Protein AF-A0A9N9WYC1-F1 (afdb_monomer)

Structure (mmCIF, N/CA/C/O backbone):
data_AF-A0A9N9WYC1-F1
#
_entry.id   AF-A0A9N9WYC1-F1
#
loop_
_atom_site.group_PDB
_atom_site.id
_atom_site.type_symbol
_atom_site.label_atom_id
_atom_site.label_alt_id
_atom_site.label_comp_id
_atom_site.label_asym_id
_atom_site.label_entity_id
_atom_site.label_seq_id
_atom_site.pdbx_PDB_ins_code
_atom_site.Cartn_x
_atom_site.Cartn_y
_atom_site.Cartn_z
_atom_site.occupancy
_atom_site.B_iso_or_equiv
_atom_site.auth_seq_id
_atom_site.auth_comp_id
_atom_site.auth_asym_id
_atom_site.auth_atom_id
_atom_site.pdbx_PDB_model_num
ATOM 1 N N . MET A 1 1 ? 15.872 -5.001 -20.030 1.00 68.25 1 MET A N 1
ATOM 2 C CA . MET A 1 1 ? 17.096 -4.231 -20.305 1.00 68.25 1 MET A CA 1
ATOM 3 C C . MET A 1 1 ? 16.814 -2.856 -20.906 1.00 68.25 1 MET A C 1
ATOM 5 O O . MET A 1 1 ? 17.680 -2.001 -20.780 1.00 68.25 1 MET A O 1
ATOM 9 N N . ASP A 1 2 ? 15.646 -2.623 -21.521 1.00 79.81 2 ASP A N 1
ATOM 10 C CA . ASP A 1 2 ? 15.287 -1.329 -22.126 1.00 79.81 2 ASP A CA 1
ATOM 11 C C . ASP A 1 2 ? 13.851 -0.890 -21.773 1.00 79.81 2 ASP A C 1
ATOM 13 O O . ASP A 1 2 ? 13.050 -0.505 -22.621 1.00 79.81 2 ASP A O 1
ATOM 17 N N . ILE A 1 3 ? 13.477 -1.006 -20.497 1.00 85.88 3 ILE A N 1
ATOM 18 C CA . ILE A 1 3 ? 12.174 -0.520 -20.031 1.00 85.88 3 ILE A CA 1
ATOM 19 C C . ILE A 1 3 ? 12.252 1.001 -19.874 1.00 85.88 3 ILE A C 1
ATOM 21 O O . ILE A 1 3 ? 13.036 1.506 -19.077 1.00 85.88 3 ILE A O 1
ATOM 25 N N . SER A 1 4 ? 11.422 1.728 -20.617 1.00 86.62 4 SER A N 1
ATOM 26 C CA . SER A 1 4 ? 11.300 3.186 -20.541 1.00 86.62 4 SER A CA 1
ATOM 27 C C . SER A 1 4 ? 9.875 3.623 -20.872 1.00 86.62 4 SER A C 1
ATOM 29 O O . SER A 1 4 ? 9.093 2.847 -21.423 1.00 86.62 4 SER A O 1
ATOM 31 N N . THR A 1 5 ? 9.529 4.881 -20.590 1.00 87.31 5 THR A N 1
ATOM 32 C CA . THR A 1 5 ? 8.214 5.442 -20.953 1.00 87.31 5 THR A CA 1
ATOM 33 C C . THR A 1 5 ? 7.947 5.419 -22.460 1.00 87.31 5 THR A C 1
ATOM 35 O O . THR A 1 5 ? 6.799 5.278 -22.868 1.00 87.31 5 THR A O 1
ATOM 38 N N . LYS A 1 6 ? 8.990 5.483 -23.300 1.00 88.38 6 LYS A N 1
ATOM 39 C CA . LYS A 1 6 ? 8.878 5.392 -24.770 1.00 88.38 6 LYS A CA 1
ATOM 40 C C . LYS A 1 6 ? 8.493 3.992 -25.245 1.00 88.38 6 LYS A C 1
ATOM 42 O O . LYS A 1 6 ? 7.841 3.856 -26.276 1.00 88.38 6 LYS A O 1
ATOM 47 N N . ASN A 1 7 ? 8.871 2.977 -24.471 1.00 90.88 7 ASN A N 1
ATOM 48 C CA . ASN A 1 7 ? 8.630 1.569 -24.775 1.00 90.88 7 ASN A CA 1
ATOM 49 C C . ASN A 1 7 ? 7.374 1.028 -24.071 1.00 90.88 7 ASN A C 1
ATOM 51 O O . ASN A 1 7 ? 7.087 -0.164 -24.151 1.00 90.88 7 ASN A O 1
ATOM 55 N N . ILE A 1 8 ? 6.614 1.886 -23.381 1.00 92.75 8 ILE A N 1
ATOM 56 C CA . ILE A 1 8 ? 5.320 1.551 -22.784 1.00 92.75 8 ILE A CA 1
ATOM 57 C C 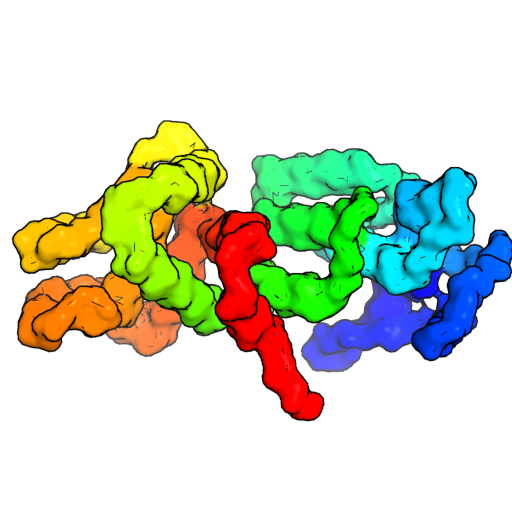. ILE A 1 8 ? 4.234 2.244 -23.603 1.00 92.75 8 ILE A C 1
ATOM 59 O O . ILE A 1 8 ? 4.009 3.447 -23.502 1.00 92.75 8 ILE A O 1
ATOM 63 N N . LEU A 1 9 ? 3.550 1.461 -24.430 1.00 93.75 9 LEU A N 1
ATOM 64 C CA . LEU A 1 9 ? 2.469 1.930 -25.285 1.00 93.75 9 LEU A CA 1
ATOM 65 C C . LEU A 1 9 ? 1.133 1.806 -24.558 1.00 93.75 9 LEU A C 1
ATOM 67 O O . LEU A 1 9 ? 0.881 0.817 -23.872 1.00 93.75 9 LEU A O 1
ATOM 71 N N . ILE A 1 10 ? 0.250 2.781 -24.756 1.00 94.25 10 ILE A N 1
ATOM 72 C CA . ILE A 1 10 ? -1.112 2.756 -24.217 1.00 94.25 10 ILE A CA 1
ATOM 73 C C . ILE A 1 10 ? -2.076 2.393 -25.344 1.00 94.25 10 ILE A C 1
ATOM 75 O O . ILE A 1 10 ? -2.111 3.059 -26.380 1.00 94.25 10 ILE A O 1
ATOM 79 N N . ASP A 1 11 ? -2.842 1.316 -25.167 1.00 93.88 11 ASP A N 1
ATOM 80 C CA . ASP A 1 11 ? -3.859 0.926 -26.143 1.00 93.88 11 ASP A CA 1
ATOM 81 C C . ASP A 1 11 ? -5.137 1.777 -26.035 1.00 93.88 11 ASP A C 1
ATOM 83 O O . ASP A 1 11 ? -5.310 2.587 -25.125 1.00 93.88 11 ASP A O 1
ATOM 87 N N . LYS A 1 12 ? -6.070 1.591 -26.977 1.00 93.50 12 LYS A N 1
ATOM 88 C CA . LYS A 1 12 ? -7.332 2.355 -27.044 1.00 93.50 12 LYS A CA 1
ATOM 89 C C . LYS A 1 12 ? -8.218 2.244 -25.794 1.00 93.50 12 LYS A C 1
ATOM 91 O O . LYS A 1 12 ? -9.134 3.043 -25.639 1.00 93.50 12 LYS A O 1
ATOM 96 N N . ASN A 1 13 ? -7.985 1.240 -24.951 1.00 94.56 13 ASN A N 1
ATOM 97 C CA . ASN A 1 13 ? -8.724 1.018 -23.713 1.00 94.56 13 ASN A CA 1
ATOM 98 C C . ASN A 1 13 ? -7.944 1.529 -22.487 1.00 94.56 13 ASN A C 1
ATOM 100 O O . ASN A 1 13 ? -8.370 1.290 -21.362 1.00 94.56 13 ASN A O 1
ATOM 104 N N . GLY A 1 14 ? -6.798 2.187 -22.687 1.00 89.12 14 GLY A N 1
ATOM 105 C CA . GLY A 1 14 ? -5.940 2.660 -21.606 1.00 89.12 14 GLY A CA 1
ATOM 106 C C . GLY A 1 14 ? -5.015 1.592 -21.019 1.00 89.12 14 GLY A C 1
ATOM 107 O O . GLY A 1 14 ? -4.381 1.853 -20.001 1.00 89.12 14 GLY A O 1
ATOM 108 N N . ASN A 1 15 ? -4.908 0.398 -21.619 1.00 91.69 15 ASN A N 1
ATOM 109 C CA . ASN A 1 15 ? -4.009 -0.626 -21.083 1.00 91.69 15 ASN A CA 1
ATOM 110 C C . ASN A 1 15 ? -2.571 -0.369 -21.528 1.00 91.69 15 ASN A C 1
ATOM 112 O O . ASN A 1 15 ? -2.305 -0.188 -22.720 1.00 91.69 15 ASN A O 1
ATOM 116 N N . ALA A 1 16 ? -1.645 -0.443 -20.575 1.00 91.56 16 ALA A N 1
ATOM 117 C CA . ALA A 1 16 ? -0.217 -0.385 -20.843 1.00 91.56 16 ALA A CA 1
ATOM 118 C C . ALA A 1 16 ? 0.291 -1.701 -21.458 1.00 91.56 16 ALA A C 1
ATOM 120 O O . ALA A 1 16 ? -0.031 -2.795 -20.987 1.00 91.56 16 ALA A O 1
ATOM 121 N N . ARG A 1 17 ? 1.106 -1.597 -22.511 1.00 92.94 17 ARG A N 1
ATOM 122 C CA . ARG A 1 17 ? 1.762 -2.714 -23.199 1.00 92.94 17 ARG A CA 1
ATOM 123 C C . ARG A 1 17 ? 3.231 -2.388 -23.419 1.00 92.94 17 ARG A C 1
ATOM 125 O O . ARG A 1 17 ? 3.556 -1.313 -23.911 1.00 92.94 17 ARG A O 1
ATOM 132 N N . LEU A 1 18 ? 4.105 -3.331 -23.087 1.00 92.44 18 LEU A N 1
ATOM 133 C CA . LEU A 1 18 ? 5.532 -3.201 -23.363 1.00 92.44 18 LEU A CA 1
ATOM 134 C C . LEU A 1 18 ? 5.808 -3.443 -24.855 1.00 92.44 18 LEU A C 1
ATOM 136 O O . LEU A 1 18 ? 5.247 -4.366 -25.453 1.00 92.44 18 LEU A O 1
ATOM 140 N N . SER A 1 19 ? 6.671 -2.622 -25.442 1.00 92.25 19 SER A N 1
ATOM 141 C CA . SER A 1 19 ? 7.153 -2.723 -26.818 1.00 92.25 19 SER A CA 1
ATOM 142 C C . SER A 1 19 ? 8.680 -2.683 -26.874 1.00 92.25 19 SER A C 1
ATOM 144 O O . SER A 1 19 ? 9.339 -2.578 -25.848 1.00 92.25 19 SER A O 1
ATOM 146 N N . ASP A 1 20 ? 9.219 -2.750 -28.092 1.00 87.44 20 ASP A N 1
ATOM 147 C CA . ASP A 1 20 ? 10.653 -2.679 -28.390 1.00 87.44 20 ASP A CA 1
ATOM 148 C C . ASP A 1 20 ? 11.511 -3.719 -27.648 1.00 87.44 20 ASP A C 1
ATOM 150 O O . ASP A 1 20 ? 12.251 -3.453 -26.706 1.00 87.44 20 ASP A O 1
ATOM 154 N N . PHE A 1 21 ? 11.403 -4.963 -28.111 1.00 87.88 21 PHE A N 1
ATOM 155 C CA . PHE A 1 21 ? 12.172 -6.089 -27.584 1.00 87.88 21 PHE A CA 1
ATOM 156 C C . PHE A 1 21 ? 13.546 -6.237 -28.263 1.00 87.88 21 PHE A C 1
ATOM 158 O O . PHE A 1 21 ? 14.165 -7.293 -28.141 1.00 87.88 21 PHE A O 1
ATOM 165 N N . GLY A 1 22 ? 14.028 -5.222 -28.995 1.00 82.50 22 GLY A N 1
ATOM 166 C CA . GLY A 1 22 ? 15.294 -5.292 -29.739 1.00 82.50 22 GLY A CA 1
ATOM 167 C C . GLY A 1 22 ? 16.518 -5.540 -28.850 1.00 82.50 22 GLY A C 1
ATOM 168 O O . GLY A 1 22 ? 17.443 -6.239 -29.256 1.00 82.50 22 GLY A O 1
ATOM 169 N N . GLU A 1 23 ? 16.474 -5.036 -27.615 1.00 78.38 23 GLU A N 1
ATOM 170 C CA . GLU A 1 23 ? 17.515 -5.195 -26.588 1.00 78.38 23 GLU A CA 1
ATOM 171 C C . GLU A 1 23 ? 17.136 -6.250 -25.525 1.00 78.38 23 GLU A C 1
ATOM 173 O O . GLU A 1 23 ? 17.767 -6.349 -24.469 1.00 78.38 23 GLU A O 1
ATOM 178 N N . ALA A 1 24 ? 16.072 -7.029 -25.756 1.00 78.88 24 ALA A N 1
ATOM 179 C CA . ALA A 1 24 ? 15.666 -8.087 -24.839 1.00 78.88 24 ALA A CA 1
ATOM 180 C C . ALA A 1 24 ? 16.621 -9.286 -24.938 1.00 78.88 24 ALA A C 1
ATOM 182 O O . ALA A 1 24 ? 16.907 -9.794 -26.022 1.00 78.88 24 ALA A O 1
ATOM 183 N N . GLU A 1 25 ? 17.069 -9.790 -23.789 1.00 71.25 25 GLU A N 1
ATOM 184 C CA . GLU A 1 25 ? 17.897 -10.991 -23.721 1.00 71.25 25 GLU A CA 1
ATOM 185 C C . GLU A 1 25 ? 17.085 -12.183 -23.207 1.00 71.25 25 GLU A C 1
ATOM 187 O O . GLU A 1 25 ? 16.398 -12.105 -22.186 1.00 71.25 25 GLU A O 1
ATOM 192 N N . ILE A 1 26 ? 17.197 -13.325 -23.890 1.00 68.12 26 ILE A N 1
ATOM 193 C CA . ILE A 1 26 ? 16.634 -14.584 -23.399 1.00 68.12 26 ILE A CA 1
ATOM 194 C C . ILE A 1 26 ? 17.571 -15.126 -22.325 1.00 68.12 26 ILE A C 1
ATOM 196 O O . ILE A 1 26 ? 18.645 -15.655 -22.620 1.00 68.12 26 ILE A O 1
ATOM 200 N N . ASN A 1 27 ? 17.147 -15.028 -21.070 1.00 61.31 27 ASN A N 1
ATOM 201 C CA . ASN A 1 27 ? 17.872 -15.625 -19.962 1.00 61.31 27 ASN A CA 1
ATOM 202 C C . ASN A 1 27 ? 17.417 -17.081 -19.785 1.00 61.31 27 ASN A C 1
ATOM 204 O O . ASN A 1 27 ? 16.342 -17.355 -19.251 1.00 61.31 27 ASN A O 1
ATOM 208 N N . ILE A 1 28 ? 18.212 -18.030 -20.282 1.00 55.94 28 ILE A N 1
ATOM 209 C CA . ILE A 1 28 ? 17.928 -19.456 -20.105 1.00 55.94 28 ILE A CA 1
ATOM 210 C C . ILE A 1 28 ? 18.265 -19.810 -18.658 1.00 55.94 28 ILE A C 1
ATOM 212 O O . ILE A 1 28 ? 19.439 -19.820 -18.272 1.00 55.94 28 ILE A O 1
ATOM 216 N N . ILE A 1 29 ? 17.225 -20.101 -17.873 1.00 48.06 29 ILE A N 1
ATOM 217 C CA . ILE A 1 29 ? 17.312 -20.589 -16.493 1.00 48.06 29 ILE A CA 1
ATOM 218 C C . ILE A 1 29 ? 18.278 -21.789 -16.489 1.00 48.06 29 ILE A C 1
ATOM 220 O O . ILE A 1 29 ? 17.985 -22.804 -17.115 1.00 48.06 29 ILE A O 1
ATOM 224 N N . ASN A 1 30 ? 19.432 -21.636 -15.822 1.00 42.81 30 ASN A N 1
ATOM 225 C CA . ASN A 1 30 ? 20.594 -22.553 -15.719 1.00 42.81 30 ASN A CA 1
ATOM 226 C C . ASN A 1 30 ? 21.816 -22.268 -16.608 1.00 42.81 30 ASN A C 1
ATOM 228 O O . ASN A 1 30 ? 22.819 -22.970 -16.483 1.00 42.81 30 ASN A O 1
ATOM 232 N N . SER A 1 31 ? 21.807 -21.235 -17.448 1.00 41.16 31 SER A N 1
ATOM 233 C CA . SER A 1 31 ? 23.035 -20.777 -18.108 1.00 41.16 31 SER A CA 1
ATOM 234 C C . SER A 1 31 ? 23.716 -19.689 -17.276 1.00 41.16 31 SER A C 1
ATOM 236 O O . SER A 1 31 ? 23.078 -18.767 -16.773 1.00 41.16 31 SER A O 1
ATOM 238 N N . THR A 1 32 ? 25.024 -19.834 -17.066 1.00 42.38 32 THR A N 1
ATOM 239 C CA . THR A 1 32 ? 25.878 -18.862 -16.380 1.00 42.38 32 THR A CA 1
ATOM 240 C C . THR A 1 32 ? 25.613 -17.473 -16.952 1.00 42.38 32 THR A C 1
ATOM 242 O O . THR A 1 32 ? 25.740 -17.304 -18.161 1.00 42.38 32 THR A O 1
ATOM 245 N N . ILE A 1 33 ? 25.256 -16.509 -16.095 1.00 48.91 33 ILE A N 1
ATOM 246 C CA . ILE A 1 33 ? 25.074 -15.085 -16.421 1.00 48.91 33 ILE A CA 1
ATOM 247 C C . ILE A 1 33 ? 26.212 -14.650 -17.358 1.00 48.91 33 ILE A C 1
ATOM 249 O O . ILE A 1 33 ? 27.358 -14.508 -16.921 1.00 48.91 33 ILE A O 1
ATOM 253 N N . LYS A 1 34 ? 25.932 -14.524 -18.661 1.00 41.94 34 LYS A N 1
ATOM 254 C CA . LYS A 1 34 ? 26.935 -14.136 -19.656 1.00 41.94 34 LYS A CA 1
ATOM 255 C C . LYS A 1 34 ? 26.932 -12.621 -19.784 1.00 41.94 34 LYS A C 1
ATOM 257 O O . LYS A 1 34 ? 25.958 -12.027 -20.219 1.00 41.94 34 LYS A O 1
ATOM 262 N N . TYR A 1 35 ? 28.061 -12.018 -19.433 1.00 46.38 35 TYR A N 1
ATOM 263 C CA . TYR A 1 35 ? 28.344 -10.605 -19.663 1.00 46.38 35 TYR A CA 1
ATOM 264 C C . TYR A 1 35 ? 28.492 -10.322 -21.153 1.00 46.38 35 TYR A C 1
ATOM 266 O O . TYR A 1 35 ? 29.324 -10.942 -21.817 1.00 46.38 35 TYR A O 1
ATOM 274 N N . ARG A 1 36 ? 27.803 -9.294 -21.649 1.00 42.69 36 ARG A N 1
ATOM 275 C CA . ARG A 1 36 ? 28.295 -8.500 -22.780 1.00 42.69 36 ARG A CA 1
ATOM 276 C C . ARG A 1 36 ? 28.516 -7.060 -22.332 1.00 42.69 36 ARG A C 1
ATOM 278 O O . ARG A 1 36 ? 27.650 -6.442 -21.729 1.00 42.69 36 ARG A O 1
ATOM 285 N N . GLN A 1 37 ? 29.705 -6.536 -22.621 1.00 39.94 37 GLN A N 1
ATOM 286 C CA . GLN A 1 37 ? 30.152 -5.194 -22.228 1.00 39.94 37 GLN A CA 1
ATOM 287 C C . GLN A 1 37 ? 29.502 -4.051 -23.035 1.00 39.94 37 GLN A C 1
ATOM 289 O O . GLN A 1 37 ? 29.735 -2.894 -22.715 1.00 39.94 37 GLN A O 1
ATOM 294 N N . ASN A 1 38 ? 28.661 -4.353 -24.031 1.00 41.81 38 ASN A N 1
ATOM 295 C CA . ASN A 1 38 ? 28.088 -3.368 -24.955 1.00 41.81 38 ASN A CA 1
ATOM 296 C C . ASN A 1 38 ? 26.557 -3.478 -25.011 1.00 41.81 38 ASN A C 1
ATOM 298 O O . ASN A 1 38 ? 26.007 -3.825 -26.053 1.00 41.81 38 ASN A O 1
ATOM 302 N N . HIS A 1 39 ? 25.872 -3.233 -23.895 1.00 51.06 39 HIS A N 1
ATOM 303 C CA . HIS A 1 39 ? 24.413 -3.106 -23.907 1.00 51.06 39 HIS A CA 1
ATOM 304 C C . HIS A 1 39 ? 24.030 -1.685 -24.325 1.00 51.06 39 HIS A C 1
ATOM 306 O O . HIS A 1 39 ? 24.472 -0.721 -23.695 1.00 51.06 39 HIS A O 1
ATOM 312 N N . ARG A 1 40 ? 23.216 -1.545 -25.378 1.00 48.59 40 ARG A N 1
ATOM 313 C CA . ARG A 1 40 ? 22.606 -0.268 -25.761 1.00 48.59 40 ARG A CA 1
ATOM 314 C C . ARG A 1 40 ? 21.313 -0.105 -24.969 1.00 48.59 40 ARG A C 1
ATOM 316 O O . ARG A 1 40 ? 20.232 -0.357 -25.467 1.00 48.59 40 ARG A O 1
ATOM 323 N N . GLN A 1 41 ? 21.432 0.288 -23.708 1.00 52.84 41 GLN A N 1
ATOM 324 C CA . GLN A 1 41 ? 20.261 0.690 -22.925 1.00 52.84 41 GLN A CA 1
ATOM 325 C C . GLN A 1 41 ? 19.838 2.107 -23.323 1.00 52.84 41 GLN A C 1
ATOM 327 O O . GLN A 1 41 ? 20.700 2.936 -23.644 1.00 52.84 41 GLN A O 1
ATOM 332 N N . THR A 1 42 ? 18.543 2.421 -23.232 1.00 50.31 42 THR A N 1
ATOM 333 C CA . THR A 1 42 ? 18.092 3.814 -23.254 1.00 50.31 42 THR A CA 1
ATOM 334 C C . THR A 1 42 ? 18.795 4.575 -22.131 1.00 50.31 42 THR A C 1
ATOM 336 O O . THR A 1 42 ? 18.690 4.235 -20.946 1.00 50.31 42 THR A O 1
ATOM 339 N N . ILE A 1 43 ? 19.548 5.608 -22.520 1.00 50.81 43 ILE A N 1
ATOM 340 C CA . ILE A 1 43 ? 20.269 6.494 -21.604 1.00 50.81 43 ILE A CA 1
ATOM 341 C C . ILE A 1 43 ? 19.266 7.040 -20.585 1.00 50.81 43 ILE A C 1
ATOM 343 O O . ILE A 1 43 ? 18.274 7.644 -20.972 1.00 50.81 43 ILE A O 1
ATOM 347 N N . GLY A 1 44 ? 19.527 6.801 -19.298 1.00 48.09 44 GLY A N 1
ATOM 348 C CA . GLY A 1 44 ? 18.675 7.251 -18.199 1.00 48.09 44 GLY A CA 1
ATOM 349 C C . GLY A 1 44 ? 17.862 6.157 -17.504 1.00 48.09 44 GLY A C 1
ATOM 350 O O . GLY A 1 44 ? 17.728 6.209 -16.281 1.00 48.09 44 GLY A O 1
ATOM 351 N N . TYR A 1 45 ? 17.461 5.100 -18.216 1.00 48.19 45 TYR A N 1
ATOM 352 C CA . TYR A 1 45 ? 16.632 4.013 -17.670 1.00 48.19 45 TYR A CA 1
ATOM 353 C C . TYR A 1 45 ? 17.418 2.776 -17.233 1.00 48.19 45 TYR A C 1
ATOM 355 O O . TYR A 1 45 ? 16.858 1.901 -16.577 1.00 48.19 45 TYR A O 1
ATOM 363 N N . GLY A 1 46 ? 18.720 2.712 -17.523 1.00 56.75 46 GLY A N 1
ATOM 364 C CA . GLY A 1 46 ? 19.594 1.664 -16.998 1.00 56.75 46 GLY A CA 1
ATOM 365 C C . GLY A 1 46 ? 19.562 1.592 -15.467 1.00 56.75 46 GLY A C 1
ATOM 366 O O . GLY A 1 46 ? 19.349 2.608 -14.794 1.00 56.75 46 GLY A O 1
ATOM 367 N N . GLY A 1 47 ? 19.773 0.396 -14.907 1.00 53.16 47 GLY A N 1
ATOM 368 C CA . GLY A 1 47 ? 19.886 0.207 -13.455 1.00 53.16 47 GLY A CA 1
ATOM 369 C C . GLY A 1 47 ? 20.920 1.163 -12.843 1.00 53.16 47 GLY A C 1
ATOM 370 O O . GLY A 1 47 ? 21.845 1.605 -13.529 1.00 53.16 47 GLY A O 1
ATOM 371 N N . PHE A 1 48 ? 20.770 1.537 -11.570 1.00 53.28 48 PHE A N 1
ATOM 372 C CA . PHE A 1 48 ? 21.739 2.429 -10.916 1.00 53.28 48 PHE A CA 1
ATOM 373 C C . PHE A 1 48 ? 23.145 1.827 -10.917 1.00 53.28 48 PHE A C 1
ATOM 375 O O . PHE A 1 48 ? 23.295 0.611 -10.973 1.00 53.28 48 PHE A O 1
ATOM 382 N N . LYS A 1 49 ? 24.191 2.657 -10.778 1.00 49.84 49 LYS A N 1
ATOM 383 C CA . LYS A 1 49 ? 25.587 2.186 -10.640 1.00 49.84 49 LYS A CA 1
ATOM 384 C C . LYS A 1 49 ? 25.746 1.088 -9.572 1.00 49.84 49 LYS A C 1
ATOM 386 O O . LYS A 1 49 ? 26.609 0.241 -9.732 1.00 49.84 49 LYS A O 1
ATOM 391 N N . ASN A 1 50 ? 24.879 1.050 -8.556 1.00 44.31 50 ASN A N 1
ATOM 392 C CA . ASN A 1 50 ? 24.866 0.041 -7.489 1.00 44.31 50 ASN A CA 1
ATOM 393 C C . ASN A 1 50 ? 24.212 -1.301 -7.890 1.00 44.31 50 ASN A C 1
ATOM 395 O O . ASN A 1 50 ? 24.547 -2.336 -7.320 1.00 44.31 50 ASN A O 1
ATOM 399 N N . ALA A 1 51 ? 23.357 -1.322 -8.923 1.00 45.59 51 ALA A N 1
ATOM 400 C CA . ALA A 1 51 ? 22.916 -2.553 -9.596 1.00 45.59 51 ALA A CA 1
ATOM 401 C C . ALA A 1 51 ? 24.097 -3.298 -10.249 1.00 45.59 51 ALA A C 1
ATOM 403 O O . ALA A 1 51 ? 24.037 -4.505 -10.503 1.00 45.59 51 ALA A O 1
ATOM 404 N N . TYR A 1 52 ? 25.181 -2.564 -10.518 1.00 51.03 52 TYR A N 1
ATOM 405 C CA . TYR A 1 52 ? 26.454 -3.073 -10.990 1.00 51.03 52 TYR A CA 1
ATOM 406 C C . TYR A 1 52 ? 27.376 -3.248 -9.787 1.00 51.03 52 TYR A C 1
ATOM 408 O O . TYR A 1 52 ? 28.117 -2.346 -9.407 1.00 51.03 52 TYR A O 1
ATOM 416 N N . ASN A 1 53 ? 27.360 -4.430 -9.178 1.00 44.59 53 ASN A N 1
ATOM 417 C CA . ASN A 1 53 ? 28.349 -4.750 -8.156 1.00 44.59 53 ASN A CA 1
ATOM 418 C C . ASN A 1 53 ? 29.736 -4.823 -8.833 1.00 44.59 53 ASN A C 1
ATOM 420 O O . ASN A 1 53 ? 30.092 -5.828 -9.457 1.00 44.59 53 ASN A O 1
ATOM 424 N N . MET A 1 54 ? 30.484 -3.714 -8.789 1.00 40.28 54 MET A N 1
ATOM 425 C CA . MET A 1 54 ? 31.759 -3.514 -9.498 1.00 40.28 54 MET A CA 1
ATOM 426 C C . MET A 1 54 ? 32.846 -4.505 -9.053 1.00 40.28 54 MET A C 1
ATOM 428 O O . MET A 1 54 ? 33.774 -4.786 -9.812 1.00 40.28 54 MET A O 1
ATOM 432 N N . SER A 1 55 ? 32.716 -5.059 -7.847 1.00 42.75 55 SER A N 1
ATOM 433 C CA . SER A 1 55 ? 33.622 -6.048 -7.261 1.00 42.75 55 SER A CA 1
ATOM 434 C C . SER A 1 55 ? 33.349 -7.482 -7.730 1.00 42.75 55 SER A C 1
ATOM 436 O O . SER A 1 55 ? 34.301 -8.210 -7.999 1.00 42.75 55 SER A O 1
ATOM 438 N N . ASP A 1 56 ? 32.080 -7.873 -7.903 1.00 44.09 56 ASP A N 1
ATOM 439 C CA . ASP A 1 56 ? 31.700 -9.278 -8.143 1.00 44.09 56 ASP A CA 1
ATOM 440 C C . ASP A 1 56 ? 31.291 -9.602 -9.582 1.00 44.09 56 ASP A C 1
ATOM 442 O O . ASP A 1 56 ? 31.100 -10.778 -9.901 1.00 44.09 56 ASP A O 1
ATOM 446 N N . ARG A 1 57 ? 31.155 -8.594 -10.462 1.00 46.22 57 ARG A N 1
ATOM 447 C CA . ARG A 1 57 ? 30.755 -8.772 -11.874 1.00 46.22 57 ARG A CA 1
ATOM 448 C C . ARG A 1 57 ? 29.622 -9.806 -12.004 1.00 46.22 57 ARG A C 1
ATOM 450 O O . ARG A 1 57 ? 29.740 -10.745 -12.783 1.00 46.22 57 ARG A O 1
ATOM 457 N N . LYS A 1 58 ? 28.579 -9.690 -11.171 1.00 52.34 58 LYS A N 1
ATOM 458 C CA . LYS A 1 58 ? 27.350 -10.505 -11.164 1.00 52.34 58 LYS A CA 1
ATOM 459 C C . LYS A 1 58 ? 26.124 -9.597 -11.244 1.00 52.34 58 LYS A C 1
ATOM 461 O O . LYS A 1 58 ? 25.585 -9.199 -10.223 1.00 52.34 58 LYS A O 1
ATOM 466 N N . ILE A 1 59 ? 25.720 -9.233 -12.460 1.00 56.69 59 ILE A N 1
ATOM 467 C CA . ILE A 1 59 ? 24.502 -8.469 -12.745 1.00 56.69 59 ILE A CA 1
ATOM 468 C C . ILE A 1 59 ? 23.336 -9.449 -12.814 1.00 56.69 59 ILE A C 1
ATOM 470 O O . ILE A 1 59 ? 23.418 -10.463 -13.505 1.00 56.69 59 ILE A O 1
ATOM 474 N N . ASN A 1 60 ? 22.243 -9.135 -12.127 1.00 64.31 60 ASN A N 1
ATOM 475 C CA . ASN A 1 60 ? 20.963 -9.786 -12.358 1.00 64.31 60 ASN A CA 1
ATOM 476 C C . ASN A 1 60 ? 20.177 -8.949 -13.389 1.00 64.31 60 ASN A C 1
ATOM 478 O O . ASN A 1 60 ? 19.729 -7.860 -13.029 1.00 64.31 60 ASN A O 1
ATOM 482 N N . PRO A 1 61 ? 19.994 -9.407 -14.644 1.00 64.94 61 PRO A N 1
ATOM 483 C CA . PRO A 1 61 ? 19.252 -8.649 -15.656 1.00 64.94 61 PRO A CA 1
ATOM 484 C C . PRO A 1 61 ? 17.819 -8.314 -15.226 1.00 64.94 61 PRO A C 1
ATOM 486 O O . PRO A 1 61 ? 17.330 -7.233 -15.533 1.00 64.94 61 PRO A O 1
ATOM 489 N N . PHE A 1 62 ? 17.182 -9.182 -14.428 1.00 72.31 62 PHE A N 1
ATOM 490 C CA . PHE A 1 62 ? 15.857 -8.909 -13.865 1.00 72.31 62 PHE A CA 1
ATOM 491 C C . PHE A 1 62 ? 15.860 -7.692 -12.937 1.00 72.31 62 PHE A C 1
ATOM 493 O O . PHE A 1 62 ? 14.889 -6.948 -12.888 1.00 72.31 62 PHE A O 1
ATOM 500 N N . PHE A 1 63 ? 16.956 -7.464 -12.211 1.00 73.50 63 PHE A N 1
ATOM 501 C CA . PHE A 1 63 ? 17.065 -6.316 -11.317 1.00 73.50 63 PHE A CA 1
ATOM 502 C C . PHE A 1 63 ? 17.159 -4.998 -12.092 1.00 73.50 63 PHE A C 1
ATOM 504 O O . PHE A 1 63 ? 16.577 -4.001 -11.678 1.00 73.50 63 PHE A O 1
ATOM 511 N N . ILE A 1 64 ? 17.829 -5.008 -13.251 1.00 75.94 64 ILE A N 1
ATOM 512 C CA . ILE A 1 64 ? 17.867 -3.842 -14.142 1.00 75.94 64 ILE A CA 1
ATOM 513 C C . ILE A 1 64 ? 16.444 -3.455 -14.541 1.00 75.94 64 ILE A C 1
ATOM 515 O O . ILE A 1 64 ? 16.077 -2.298 -14.381 1.00 75.94 64 ILE A O 1
ATOM 519 N N . ASP A 1 65 ? 15.638 -4.425 -14.979 1.00 79.88 65 ASP A N 1
ATOM 520 C CA . ASP A 1 65 ? 14.249 -4.185 -15.375 1.00 79.88 65 ASP A CA 1
ATOM 521 C C . ASP A 1 65 ? 13.388 -3.628 -14.238 1.00 79.88 65 ASP A C 1
ATOM 523 O O . ASP A 1 65 ? 12.610 -2.699 -14.443 1.00 79.88 65 ASP A O 1
ATOM 527 N N . ILE A 1 66 ? 13.566 -4.137 -13.021 1.00 79.94 66 ILE A N 1
ATOM 528 C CA . ILE A 1 66 ? 12.832 -3.673 -11.836 1.00 79.94 66 ILE A CA 1
ATOM 529 C C . ILE A 1 66 ? 13.199 -2.224 -11.491 1.00 79.94 66 ILE A C 1
ATOM 531 O O . ILE A 1 66 ? 12.304 -1.403 -11.283 1.00 79.94 66 ILE A O 1
ATOM 535 N N . CYS A 1 67 ? 14.484 -1.864 -11.519 1.00 79.31 67 CYS A N 1
ATOM 536 C CA . CYS A 1 67 ? 14.897 -0.472 -11.328 1.00 79.31 67 CYS A CA 1
ATOM 537 C C . CYS A 1 67 ? 14.378 0.447 -12.441 1.00 79.31 67 CYS A C 1
ATOM 539 O O . CYS A 1 67 ? 13.956 1.571 -12.166 1.00 79.31 67 CYS A O 1
ATOM 541 N N . SER A 1 68 ? 14.395 -0.015 -13.696 1.00 82.44 68 SER A N 1
ATOM 542 C CA . SER A 1 68 ? 13.844 0.734 -14.827 1.00 82.44 68 SER A CA 1
ATOM 543 C C . SER A 1 68 ? 12.347 1.006 -14.646 1.00 82.44 68 SER A C 1
ATOM 545 O O . SER A 1 68 ? 11.896 2.121 -14.903 1.00 82.44 68 SER A O 1
ATOM 547 N N . ILE A 1 69 ? 11.583 0.035 -14.127 1.00 85.81 69 ILE A N 1
ATOM 548 C CA . ILE A 1 69 ? 10.175 0.230 -13.750 1.00 85.81 69 ILE A CA 1
ATOM 549 C C . ILE A 1 69 ? 10.053 1.304 -12.663 1.00 85.81 69 ILE A C 1
ATOM 551 O O . ILE A 1 69 ? 9.247 2.218 -12.815 1.00 85.81 69 ILE A O 1
ATOM 555 N N . GLY A 1 70 ? 10.881 1.268 -11.614 1.00 85.50 70 GLY A N 1
ATOM 556 C CA . GLY A 1 70 ? 10.887 2.307 -10.575 1.00 85.50 70 GLY A CA 1
ATOM 557 C C . GLY A 1 70 ? 11.058 3.724 -11.137 1.00 85.50 70 GLY A C 1
ATOM 558 O O . GLY A 1 70 ? 10.336 4.644 -10.756 1.00 85.50 70 GLY A O 1
ATOM 559 N N . LYS A 1 71 ? 11.948 3.896 -12.121 1.00 84.81 71 LYS A N 1
ATOM 560 C CA . LYS A 1 71 ? 12.143 5.177 -12.825 1.00 84.81 71 LYS A CA 1
ATOM 561 C C . LYS A 1 71 ? 10.936 5.594 -13.664 1.00 84.81 71 LYS A C 1
ATOM 563 O O . LYS A 1 71 ? 10.599 6.776 -13.693 1.00 84.81 71 LYS A O 1
ATOM 568 N N . VAL A 1 72 ? 10.255 4.643 -14.304 1.00 88.19 72 VAL A N 1
ATOM 569 C CA . VAL A 1 72 ? 8.981 4.907 -14.990 1.00 88.19 72 VAL A CA 1
ATOM 570 C C . VAL A 1 72 ? 7.931 5.410 -13.997 1.00 88.19 72 VAL A C 1
ATOM 572 O O . VAL A 1 72 ? 7.269 6.405 -14.281 1.00 88.19 72 VAL A O 1
ATOM 575 N N . PHE A 1 73 ? 7.808 4.787 -12.821 1.00 88.38 73 PHE A N 1
ATOM 576 C CA . PHE A 1 73 ? 6.890 5.257 -11.777 1.00 88.38 73 PHE A CA 1
ATOM 577 C C . PHE A 1 73 ? 7.227 6.677 -11.315 1.00 88.38 73 PHE A C 1
ATOM 579 O O . PHE A 1 73 ? 6.322 7.495 -11.187 1.00 88.38 73 PHE A O 1
ATOM 586 N N . ILE A 1 74 ? 8.509 7.011 -11.142 1.00 88.44 74 ILE A N 1
ATOM 587 C CA . ILE A 1 74 ? 8.923 8.383 -10.810 1.00 88.44 74 ILE A CA 1
ATOM 588 C C . ILE A 1 74 ? 8.474 9.372 -11.883 1.00 88.44 74 ILE A C 1
ATOM 590 O O . ILE A 1 74 ? 7.895 10.405 -11.550 1.00 88.44 74 ILE A O 1
ATOM 594 N N . LYS A 1 75 ? 8.704 9.055 -13.162 1.00 88.06 75 LYS A N 1
ATOM 595 C CA . LYS A 1 75 ? 8.270 9.917 -14.266 1.00 88.06 75 LYS A CA 1
ATOM 596 C C . LYS A 1 75 ? 6.750 10.098 -14.268 1.00 88.06 75 LYS A C 1
ATOM 598 O O . LYS A 1 75 ? 6.288 11.204 -14.509 1.00 88.06 75 LYS A O 1
ATOM 603 N N . ILE A 1 76 ? 5.976 9.055 -13.964 1.00 88.75 76 ILE A N 1
ATOM 604 C CA . ILE A 1 76 ? 4.509 9.140 -13.870 1.00 88.75 76 ILE A CA 1
ATOM 605 C C . ILE A 1 76 ? 4.070 10.014 -12.686 1.00 88.75 76 ILE A C 1
ATOM 607 O O . ILE A 1 76 ? 3.180 10.843 -12.841 1.00 88.75 76 ILE A O 1
ATOM 611 N N . LEU A 1 77 ? 4.681 9.831 -11.513 1.00 88.75 77 LEU A N 1
ATOM 612 C CA . LEU A 1 77 ? 4.273 10.503 -10.276 1.00 88.75 77 LEU A CA 1
ATOM 613 C C . LEU A 1 77 ? 4.702 11.972 -10.220 1.00 88.75 77 LEU A C 1
ATOM 615 O O . LEU A 1 77 ? 3.982 12.804 -9.675 1.00 88.75 77 LEU A O 1
ATOM 619 N N . LEU A 1 78 ? 5.887 12.289 -10.744 1.00 87.62 78 LEU A N 1
ATOM 620 C CA . LEU A 1 78 ? 6.513 13.605 -10.593 1.00 87.62 78 LEU A CA 1
ATOM 621 C C . LEU A 1 78 ? 6.583 14.408 -11.898 1.00 87.62 78 LEU A C 1
ATOM 623 O O . LEU A 1 78 ? 6.969 15.572 -11.863 1.00 87.62 78 LEU A O 1
ATOM 627 N N . ASP A 1 79 ? 6.282 13.793 -13.044 1.00 85.31 79 ASP A N 1
ATOM 628 C CA . ASP A 1 79 ? 6.489 14.345 -14.394 1.00 85.31 79 ASP A CA 1
ATOM 629 C C . ASP A 1 79 ? 7.933 14.816 -14.684 1.00 85.31 79 ASP A C 1
ATOM 631 O O . ASP A 1 79 ? 8.213 15.519 -15.656 1.00 85.31 79 ASP A O 1
ATOM 635 N N . ILE A 1 80 ? 8.912 14.369 -13.895 1.00 81.62 80 ILE A N 1
ATOM 636 C CA . ILE A 1 80 ? 10.331 14.672 -14.119 1.00 81.62 80 ILE A CA 1
ATOM 637 C C . ILE A 1 80 ? 11.000 13.570 -14.932 1.00 81.62 80 ILE A C 1
ATOM 639 O O . ILE A 1 80 ? 10.752 12.384 -14.716 1.00 81.62 80 ILE A O 1
ATOM 643 N N . GLU A 1 81 ? 11.891 13.950 -15.845 1.00 73.31 81 GLU A N 1
ATOM 644 C CA . GLU A 1 81 ? 12.789 12.975 -16.464 1.00 73.31 81 GLU A CA 1
ATOM 645 C C . GLU A 1 81 ? 13.718 12.406 -15.387 1.00 73.31 81 GLU A C 1
ATOM 647 O O . GLU A 1 81 ? 14.568 13.112 -14.843 1.00 73.31 81 GLU A O 1
ATOM 652 N N . ALA A 1 82 ? 13.559 11.116 -15.084 1.00 65.50 82 ALA 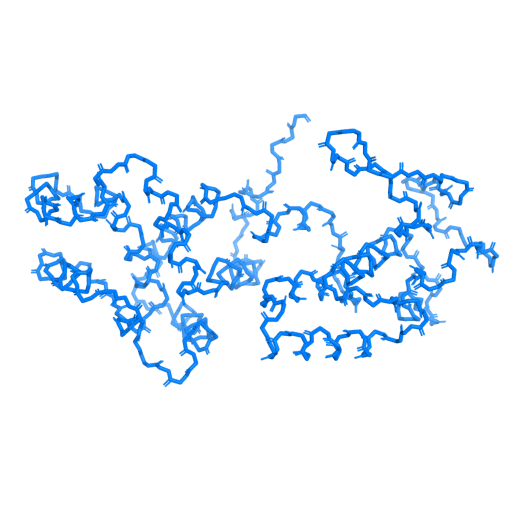A N 1
ATOM 653 C CA . ALA A 1 82 ? 14.451 10.389 -14.180 1.00 65.50 82 ALA A CA 1
ATOM 654 C C . ALA A 1 82 ? 15.810 10.061 -14.836 1.00 65.50 82 ALA A C 1
ATOM 656 O O . ALA A 1 82 ? 16.689 9.445 -14.223 1.00 65.50 82 ALA A O 1
ATOM 657 N N . ASP A 1 83 ? 15.982 10.472 -16.093 1.00 62.81 83 ASP A N 1
ATOM 658 C CA . ASP A 1 83 ? 17.124 10.145 -16.924 1.00 62.81 83 ASP A CA 1
ATOM 659 C C . ASP A 1 83 ? 18.401 10.800 -16.394 1.00 62.81 83 ASP A C 1
ATOM 661 O O . ASP A 1 83 ? 18.507 12.018 -16.262 1.00 62.81 83 ASP A O 1
ATOM 665 N N . ASN A 1 84 ? 19.409 9.969 -16.122 1.00 62.94 84 ASN A N 1
ATOM 666 C CA . ASN A 1 84 ? 20.747 10.349 -15.650 1.00 62.94 84 ASN A CA 1
ATOM 667 C C . ASN A 1 84 ? 20.814 10.928 -14.230 1.00 62.94 84 ASN A C 1
ATOM 669 O O . ASN A 1 84 ? 21.900 11.313 -13.796 1.00 62.94 84 ASN A O 1
ATOM 673 N N . GLN A 1 85 ? 19.703 10.956 -13.492 1.00 68.69 85 GLN A N 1
ATOM 674 C CA . GLN A 1 85 ? 19.720 11.339 -12.085 1.00 68.69 85 GLN A CA 1
ATOM 675 C C . GLN A 1 85 ? 20.226 10.185 -11.212 1.00 68.69 85 GLN A C 1
ATOM 677 O O . GLN A 1 85 ? 19.921 9.010 -11.446 1.00 68.69 85 GLN A O 1
ATOM 682 N N . GLU A 1 86 ? 21.029 10.519 -10.202 1.00 74.00 86 GLU A N 1
ATOM 683 C CA . GLU A 1 86 ? 21.449 9.549 -9.195 1.00 74.00 86 GLU A CA 1
ATOM 684 C C . GLU A 1 86 ? 20.253 9.137 -8.328 1.00 74.00 86 GLU A C 1
ATOM 686 O O . GLU A 1 86 ? 19.329 9.921 -8.106 1.00 74.00 86 GLU A O 1
ATOM 691 N N . GLU A 1 87 ? 20.282 7.904 -7.815 1.00 74.62 87 GLU A N 1
ATOM 692 C CA . GLU A 1 87 ? 19.229 7.346 -6.955 1.00 74.62 87 GLU A CA 1
ATOM 693 C C . GLU A 1 87 ? 18.882 8.296 -5.805 1.00 74.62 87 GLU A C 1
ATOM 695 O O . GLU A 1 87 ? 17.717 8.621 -5.600 1.00 74.62 87 GLU A O 1
ATOM 700 N N . GLY A 1 88 ? 19.901 8.839 -5.130 1.00 77.12 88 GLY A N 1
ATOM 701 C CA . GLY A 1 88 ? 19.711 9.784 -4.031 1.00 77.12 88 GLY A CA 1
ATOM 702 C C . GLY A 1 88 ? 18.976 11.064 -4.437 1.00 77.12 88 GLY A C 1
ATOM 703 O O . GLY A 1 88 ? 18.190 11.585 -3.650 1.00 77.12 88 GLY A O 1
ATOM 704 N N . THR A 1 89 ? 19.170 11.554 -5.665 1.00 82.69 89 THR A N 1
ATOM 705 C CA . THR A 1 89 ? 18.446 12.726 -6.182 1.00 82.69 89 THR A CA 1
ATOM 706 C C . THR A 1 89 ? 16.972 12.405 -6.399 1.00 82.69 89 THR A C 1
ATOM 708 O O . THR A 1 89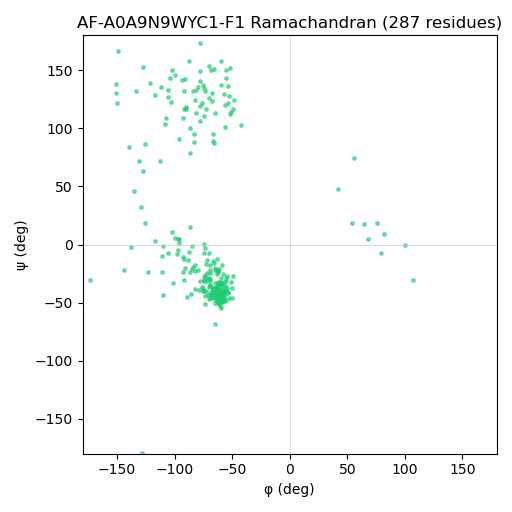 ? 16.116 13.160 -5.950 1.00 82.69 89 THR A O 1
ATOM 711 N N . LEU A 1 90 ? 16.671 11.258 -7.012 1.00 82.12 90 LEU A N 1
ATOM 712 C CA . LEU A 1 90 ? 15.295 10.818 -7.255 1.00 82.12 90 LEU A CA 1
ATOM 713 C C . LEU A 1 90 ? 14.543 10.569 -5.941 1.00 82.12 90 LEU A C 1
ATOM 715 O O . LEU A 1 90 ? 13.404 11.004 -5.779 1.00 82.12 90 LEU A O 1
ATOM 719 N N . VAL A 1 91 ? 15.207 9.931 -4.973 1.00 83.12 91 VAL A N 1
ATOM 720 C CA . VAL A 1 91 ? 14.681 9.706 -3.619 1.00 83.12 91 VAL A CA 1
ATOM 721 C C . VAL A 1 91 ? 14.419 11.031 -2.901 1.00 83.12 91 VAL A C 1
ATOM 723 O O . VAL A 1 91 ? 13.387 11.184 -2.245 1.00 83.12 91 VAL A O 1
ATOM 726 N N . ALA A 1 92 ? 15.313 12.014 -3.030 1.00 86.44 92 ALA A N 1
ATOM 727 C CA . ALA A 1 92 ? 15.091 13.345 -2.473 1.00 86.44 92 ALA A CA 1
ATOM 728 C C . ALA A 1 92 ? 13.871 14.024 -3.115 1.00 86.44 92 ALA A C 1
ATOM 730 O O . ALA A 1 92 ? 13.016 14.531 -2.393 1.00 86.44 92 ALA A O 1
ATOM 731 N N . SER A 1 93 ? 13.733 13.963 -4.445 1.00 88.38 93 SER A N 1
ATOM 732 C CA . SER A 1 93 ? 12.576 14.520 -5.158 1.00 88.38 93 SER A CA 1
ATOM 733 C C . SER A 1 93 ? 11.251 13.879 -4.737 1.00 88.38 93 SER A C 1
ATOM 735 O O . SER A 1 93 ? 10.276 14.597 -4.527 1.00 88.38 93 SER A O 1
ATOM 737 N N . LEU A 1 94 ? 11.215 12.556 -4.546 1.00 87.81 94 LEU A N 1
ATOM 738 C CA . LEU A 1 94 ? 10.037 11.851 -4.024 1.00 87.81 94 LEU A CA 1
ATOM 739 C C . LEU A 1 94 ? 9.680 12.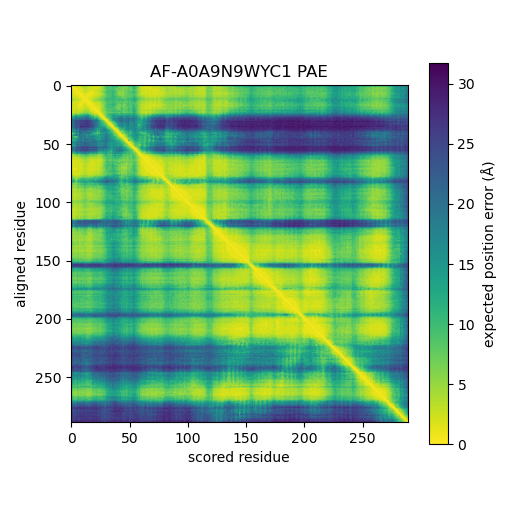302 -2.607 1.00 87.81 94 LEU A C 1
ATOM 741 O O . LEU A 1 94 ? 8.512 12.533 -2.309 1.00 87.81 94 LEU A O 1
ATOM 745 N N . ASN A 1 95 ? 10.676 12.461 -1.734 1.00 87.31 95 ASN A N 1
ATOM 746 C CA . ASN A 1 95 ? 10.437 12.938 -0.374 1.00 87.31 95 ASN A CA 1
ATOM 747 C C . ASN A 1 95 ? 9.941 14.388 -0.351 1.00 87.31 95 ASN A C 1
ATOM 749 O O . ASN A 1 95 ? 9.009 14.686 0.389 1.00 87.31 95 ASN A O 1
ATOM 753 N N . THR A 1 96 ? 10.473 15.267 -1.203 1.00 89.81 96 THR A N 1
ATOM 754 C CA . THR A 1 96 ? 9.942 16.629 -1.355 1.00 89.81 96 THR A CA 1
ATOM 755 C C . THR A 1 96 ? 8.498 16.612 -1.856 1.00 89.81 96 THR A C 1
ATOM 757 O O . THR A 1 96 ? 7.654 17.308 -1.301 1.00 89.81 96 THR A O 1
ATOM 760 N N . ALA A 1 97 ? 8.187 15.791 -2.863 1.00 88.00 97 ALA A N 1
ATOM 761 C CA . ALA A 1 97 ? 6.830 15.630 -3.388 1.00 88.00 97 ALA A CA 1
ATOM 762 C C . ALA A 1 97 ? 5.842 15.127 -2.314 1.00 88.00 97 ALA A C 1
ATOM 764 O O . ALA A 1 97 ? 4.700 15.580 -2.226 1.00 88.00 97 ALA A O 1
ATOM 765 N N . LYS A 1 98 ? 6.305 14.223 -1.448 1.00 88.25 98 LYS A N 1
ATOM 766 C CA . LYS A 1 98 ? 5.552 13.705 -0.300 1.00 88.25 98 LYS A CA 1
ATOM 767 C C . LYS A 1 98 ? 5.252 14.800 0.721 1.00 88.25 98 LYS A C 1
ATOM 769 O O . LYS A 1 98 ? 4.118 14.922 1.172 1.00 88.25 98 LYS A O 1
ATOM 774 N N . GLU A 1 99 ? 6.240 15.635 1.043 1.00 86.94 99 GLU A N 1
ATOM 775 C CA . GLU A 1 99 ? 6.089 16.757 1.982 1.00 86.94 99 GLU A CA 1
ATOM 776 C C . GLU A 1 99 ? 5.083 17.809 1.495 1.00 86.94 99 GLU A C 1
ATOM 778 O O . GLU A 1 99 ? 4.321 18.347 2.297 1.00 86.94 99 GLU A O 1
ATOM 783 N N . ILE A 1 100 ? 5.035 18.072 0.185 1.00 87.19 100 ILE A N 1
ATOM 784 C CA . ILE A 1 100 ? 4.055 18.992 -0.419 1.00 87.19 100 ILE A CA 1
ATOM 785 C C . ILE A 1 100 ? 2.708 18.321 -0.741 1.00 87.19 100 ILE A C 1
ATOM 787 O O . ILE A 1 100 ? 1.788 18.986 -1.215 1.00 87.19 100 ILE A O 1
ATOM 791 N N . GLY A 1 101 ? 2.578 17.016 -0.481 1.00 81.62 101 GLY A N 1
ATOM 792 C CA . GLY A 1 101 ? 1.340 16.253 -0.633 1.00 81.62 101 GLY A CA 1
ATOM 793 C C . GLY A 1 101 ? 0.952 15.902 -2.072 1.00 81.62 101 GLY A C 1
ATOM 794 O O . GLY A 1 101 ? -0.214 15.583 -2.305 1.00 81.62 101 GLY A O 1
ATOM 795 N N . THR A 1 102 ? 1.881 15.963 -3.032 1.00 84.31 102 THR A N 1
ATOM 796 C CA . THR A 1 102 ? 1.620 15.563 -4.429 1.00 84.31 102 THR A CA 1
ATOM 797 C C . THR A 1 102 ? 1.738 14.059 -4.650 1.00 84.31 102 THR A C 1
ATOM 799 O O . THR A 1 102 ? 1.122 13.541 -5.576 1.00 84.31 102 THR A O 1
ATOM 802 N N . VAL A 1 103 ? 2.479 13.362 -3.787 1.00 86.31 103 VAL A N 1
ATOM 803 C CA . VAL A 1 103 ? 2.544 11.895 -3.730 1.00 86.31 103 VAL A CA 1
ATOM 804 C C . VAL A 1 103 ? 2.258 11.411 -2.310 1.00 86.31 103 VAL A C 1
ATOM 806 O O . VAL A 1 103 ? 2.481 12.119 -1.327 1.00 86.31 103 VAL A O 1
ATOM 809 N N . THR A 1 104 ? 1.743 10.197 -2.196 1.00 82.94 104 THR A N 1
ATOM 810 C CA . THR A 1 104 ? 1.447 9.515 -0.933 1.00 82.94 104 THR A CA 1
ATOM 811 C C . THR A 1 104 ? 2.665 8.752 -0.414 1.00 82.94 104 THR A C 1
ATOM 813 O O . THR A 1 104 ? 3.539 8.368 -1.192 1.00 82.94 104 THR A O 1
ATOM 816 N N . ASP A 1 105 ? 2.721 8.457 0.893 1.00 80.62 105 ASP A N 1
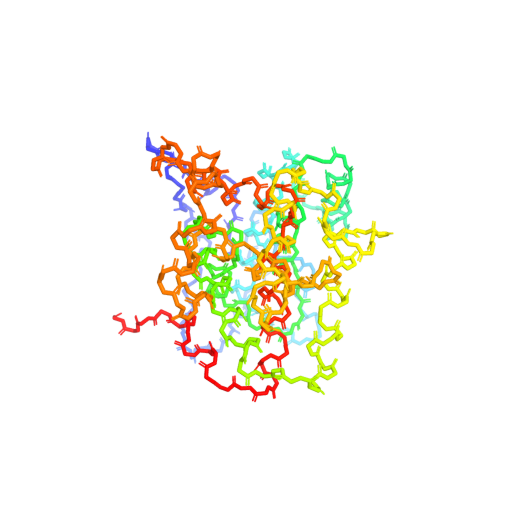ATOM 817 C CA . ASP A 1 105 ? 3.807 7.608 1.406 1.00 80.62 105 ASP A CA 1
ATOM 818 C C . ASP A 1 105 ? 3.784 6.216 0.757 1.00 80.62 105 ASP A C 1
ATOM 820 O O . ASP A 1 105 ? 4.847 5.667 0.509 1.00 80.62 105 ASP A O 1
ATOM 824 N N . ALA A 1 106 ? 2.612 5.663 0.412 1.00 78.25 106 ALA A N 1
ATOM 825 C CA . ALA A 1 106 ? 2.530 4.385 -0.298 1.00 78.25 106 ALA A CA 1
ATOM 826 C C . ALA A 1 106 ? 3.168 4.420 -1.688 1.00 78.25 106 ALA A C 1
ATOM 828 O O . ALA A 1 106 ? 3.850 3.471 -2.067 1.00 78.25 106 ALA A O 1
ATOM 829 N N . GLU A 1 107 ? 2.979 5.505 -2.438 1.00 85.38 107 GLU A N 1
ATOM 830 C CA . GLU A 1 107 ? 3.631 5.683 -3.737 1.00 85.38 107 GLU A CA 1
ATOM 831 C C . GLU A 1 107 ? 5.145 5.827 -3.580 1.00 85.38 107 GLU A C 1
ATOM 833 O O . GLU A 1 107 ? 5.897 5.215 -4.336 1.00 85.38 107 GLU A O 1
ATOM 838 N N . VAL A 1 108 ? 5.605 6.574 -2.570 1.00 85.06 108 VAL A N 1
ATOM 839 C CA . VAL A 1 108 ? 7.040 6.697 -2.277 1.00 85.06 108 VAL A CA 1
ATOM 840 C C . VAL A 1 108 ? 7.635 5.352 -1.875 1.00 85.06 108 VAL A C 1
ATOM 842 O O . VAL A 1 108 ? 8.642 4.953 -2.445 1.00 85.06 108 VAL A O 1
ATOM 845 N N . GLU A 1 109 ? 7.010 4.628 -0.952 1.00 80.69 109 GLU A N 1
ATOM 846 C CA . GLU A 1 109 ? 7.456 3.307 -0.492 1.00 80.69 109 GLU A CA 1
ATOM 847 C C . GLU A 1 109 ? 7.456 2.277 -1.630 1.00 80.69 109 GLU A C 1
ATOM 849 O O . GLU A 1 109 ? 8.393 1.493 -1.746 1.00 80.69 109 GLU A O 1
ATOM 854 N N . LEU A 1 110 ? 6.453 2.297 -2.516 1.00 81.69 110 LEU A N 1
ATOM 855 C CA . LEU A 1 110 ? 6.445 1.465 -3.721 1.00 81.69 110 LEU A CA 1
ATOM 856 C C . LEU A 1 110 ? 7.652 1.778 -4.609 1.00 81.69 110 LEU A C 1
ATOM 858 O O . LEU A 1 110 ? 8.322 0.863 -5.087 1.00 81.69 110 LEU A O 1
ATOM 862 N N . VAL A 1 111 ? 7.928 3.061 -4.851 1.00 84.31 111 VAL A N 1
ATOM 863 C CA . VAL A 1 111 ? 9.079 3.454 -5.662 1.00 84.31 111 VAL A CA 1
ATOM 864 C C . VAL A 1 111 ? 10.373 3.029 -4.985 1.00 84.31 111 VAL A C 1
ATOM 866 O O . VAL A 1 111 ? 11.185 2.380 -5.634 1.00 84.31 111 VAL A O 1
ATOM 869 N N . LEU A 1 112 ? 10.549 3.304 -3.692 1.00 80.25 112 LEU A N 1
ATOM 870 C CA . LEU A 1 112 ? 11.716 2.860 -2.931 1.00 80.25 112 LEU A CA 1
ATOM 871 C C . LEU A 1 112 ? 11.897 1.344 -3.018 1.00 80.25 112 LEU A C 1
ATOM 873 O O . LEU A 1 112 ? 13.012 0.896 -3.251 1.00 80.25 112 LEU A O 1
ATOM 877 N N . PHE A 1 113 ? 10.818 0.561 -2.982 1.00 77.69 113 PHE A N 1
ATOM 878 C CA . PHE A 1 113 ? 10.875 -0.888 -3.175 1.00 77.69 113 PHE A CA 1
ATOM 879 C C . PHE A 1 113 ? 11.458 -1.296 -4.544 1.00 77.69 113 PHE A C 1
ATOM 881 O O . PHE A 1 113 ? 12.161 -2.302 -4.645 1.00 77.69 113 PHE A O 1
ATOM 888 N N . PHE A 1 114 ? 11.199 -0.527 -5.609 1.00 79.00 114 PHE A N 1
ATOM 889 C CA . PHE A 1 114 ? 11.821 -0.740 -6.924 1.00 79.00 114 PHE A CA 1
ATOM 890 C C . PHE A 1 114 ? 13.292 -0.292 -6.983 1.00 79.00 114 PHE A C 1
ATOM 892 O O . PHE A 1 114 ? 14.054 -0.815 -7.804 1.00 79.00 114 PHE A O 1
ATOM 899 N N . LEU A 1 115 ? 13.688 0.697 -6.172 1.00 74.50 115 LEU A N 1
ATOM 900 C CA . LEU A 1 115 ? 15.036 1.278 -6.193 1.00 74.50 115 LEU A CA 1
ATOM 901 C C . LEU A 1 115 ? 16.003 0.600 -5.211 1.00 74.50 115 LEU A C 1
ATOM 903 O O . LEU A 1 115 ? 17.191 0.528 -5.520 1.00 74.50 115 LEU A O 1
ATOM 907 N N . GLU A 1 116 ? 15.519 0.077 -4.078 1.00 68.94 116 GLU A N 1
ATOM 908 C CA . GLU A 1 116 ? 16.333 -0.515 -3.012 1.00 68.94 116 GLU A CA 1
ATOM 909 C C . GLU A 1 116 ? 17.048 -1.789 -3.485 1.00 68.94 116 GLU A C 1
ATOM 911 O O . GLU A 1 116 ? 16.621 -2.935 -3.328 1.00 68.94 116 GLU A O 1
ATOM 916 N N . SER A 1 117 ? 18.229 -1.563 -4.052 1.00 53.25 117 SER A N 1
ATOM 917 C CA . SER A 1 117 ? 19.253 -2.568 -4.268 1.00 53.25 117 SER A CA 1
ATOM 918 C C . SER A 1 117 ? 19.885 -2.907 -2.916 1.00 53.25 117 SER A C 1
ATOM 920 O O . SER A 1 117 ? 20.512 -2.051 -2.300 1.00 53.25 117 SER A O 1
ATOM 922 N N . SER A 1 118 ? 19.762 -4.146 -2.429 1.00 47.28 118 SER A N 1
ATOM 923 C CA . SER A 1 118 ? 20.941 -4.802 -1.834 1.00 47.28 118 SER A CA 1
ATOM 924 C C . SER A 1 118 ? 20.782 -6.269 -1.436 1.00 47.28 118 SER A C 1
ATOM 926 O O . SER A 1 118 ? 21.808 -6.946 -1.469 1.00 47.28 118 SER A O 1
ATOM 928 N N . LYS A 1 119 ? 19.617 -6.817 -1.034 1.00 47.19 119 LYS A N 1
ATOM 929 C CA . LYS A 1 119 ? 19.654 -8.155 -0.375 1.00 47.19 119 LYS A CA 1
ATOM 930 C C . LYS A 1 119 ? 18.535 -9.166 -0.610 1.00 47.19 119 LYS A C 1
ATOM 932 O O . LYS A 1 119 ? 18.805 -10.355 -0.440 1.00 47.19 119 LYS A O 1
ATOM 937 N N . LYS A 1 120 ? 17.325 -8.789 -1.015 1.00 51.28 120 LYS A N 1
ATOM 938 C CA . LYS A 1 120 ? 16.248 -9.768 -1.241 1.00 51.28 120 LYS A CA 1
ATOM 939 C C . LYS A 1 120 ? 15.939 -9.825 -2.731 1.00 51.28 120 LYS A C 1
ATOM 941 O O . LYS A 1 120 ? 15.929 -8.803 -3.405 1.00 51.28 120 LYS A O 1
ATOM 946 N N . ARG A 1 121 ? 15.790 -11.037 -3.275 1.00 47.38 121 ARG A N 1
ATOM 947 C CA . ARG A 1 121 ? 15.394 -11.246 -4.675 1.00 47.38 121 ARG A CA 1
ATOM 948 C C . ARG A 1 121 ? 14.132 -10.412 -4.892 1.00 47.38 121 ARG A C 1
ATOM 950 O O . ARG A 1 121 ? 13.128 -10.722 -4.260 1.00 47.38 121 ARG A O 1
ATOM 957 N N . CYS A 1 122 ? 14.190 -9.361 -5.709 1.00 54.53 122 CYS A N 1
ATOM 958 C CA . CYS A 1 122 ? 12.991 -8.624 -6.084 1.00 54.53 122 CYS A CA 1
ATOM 959 C C . CYS A 1 122 ? 12.135 -9.576 -6.928 1.00 54.53 122 CYS A C 1
ATOM 961 O O . CYS A 1 122 ? 12.328 -9.721 -8.133 1.00 54.53 122 CYS A O 1
ATOM 963 N N . ASP A 1 123 ? 11.276 -10.330 -6.251 1.00 66.25 123 ASP A N 1
ATOM 964 C CA . ASP A 1 123 ? 10.278 -11.185 -6.861 1.00 66.25 123 ASP A CA 1
ATOM 965 C C . ASP A 1 123 ? 9.149 -10.277 -7.339 1.00 66.25 123 ASP A C 1
ATOM 967 O O . ASP A 1 123 ? 8.542 -9.551 -6.549 1.00 66.25 123 ASP A O 1
ATOM 971 N N . ILE A 1 124 ? 8.859 -10.312 -8.639 1.00 70.00 124 ILE A N 1
ATOM 972 C CA . ILE A 1 124 ? 7.728 -9.580 -9.211 1.00 70.00 124 ILE A CA 1
ATOM 973 C C . ILE A 1 124 ? 6.415 -9.954 -8.509 1.00 70.00 124 ILE A C 1
ATOM 975 O O . ILE A 1 124 ? 5.534 -9.115 -8.360 1.00 70.00 124 ILE A O 1
ATOM 979 N N . THR A 1 125 ? 6.313 -11.178 -7.987 1.00 71.31 125 THR A N 1
ATOM 980 C CA . THR A 1 125 ? 5.179 -11.636 -7.180 1.00 71.31 125 THR A CA 1
ATOM 981 C C . THR A 1 125 ? 5.054 -10.840 -5.883 1.00 71.31 125 THR A C 1
ATOM 983 O O . THR A 1 125 ? 3.940 -10.497 -5.488 1.00 71.31 125 THR A O 1
ATOM 986 N N . ALA A 1 126 ? 6.173 -10.493 -5.238 1.00 72.25 126 ALA A N 1
ATOM 987 C CA . ALA A 1 126 ? 6.179 -9.651 -4.043 1.00 72.25 126 ALA A CA 1
ATOM 988 C C . ALA A 1 126 ? 5.761 -8.212 -4.380 1.00 72.25 126 ALA A C 1
ATOM 990 O O . ALA A 1 126 ? 4.938 -7.636 -3.671 1.00 72.25 126 ALA A O 1
ATOM 991 N N . ILE A 1 127 ? 6.233 -7.676 -5.512 1.00 74.38 127 ILE A N 1
ATOM 992 C CA . ILE A 1 127 ? 5.837 -6.350 -6.016 1.00 74.38 127 ILE A CA 1
ATOM 993 C C . ILE A 1 127 ? 4.330 -6.309 -6.284 1.00 74.38 127 ILE A C 1
ATOM 995 O O . ILE A 1 127 ? 3.625 -5.459 -5.749 1.00 74.38 127 ILE A O 1
ATOM 999 N N . CYS A 1 128 ? 3.803 -7.259 -7.057 1.00 77.69 128 CYS A N 1
ATOM 1000 C CA . CYS A 1 128 ? 2.373 -7.340 -7.366 1.00 77.69 128 CYS A CA 1
ATOM 1001 C C . CYS A 1 128 ? 1.504 -7.652 -6.135 1.00 77.69 128 CYS A C 1
ATOM 1003 O O . CYS A 1 128 ? 0.287 -7.461 -6.166 1.00 77.69 128 CYS A O 1
ATOM 1005 N N . SER A 1 129 ? 2.111 -8.133 -5.048 1.00 78.81 129 SER A N 1
ATOM 1006 C CA . SER A 1 129 ? 1.436 -8.352 -3.770 1.00 78.81 129 SER A CA 1
ATOM 1007 C C . SER A 1 129 ? 1.435 -7.120 -2.868 1.00 78.81 129 SER A C 1
ATOM 1009 O O . SER A 1 129 ? 0.740 -7.154 -1.855 1.00 78.81 129 SER A O 1
ATOM 1011 N N . ASN A 1 130 ? 2.123 -6.035 -3.236 1.00 81.19 130 ASN A N 1
ATOM 1012 C CA . ASN A 1 130 ? 2.181 -4.811 -2.444 1.00 81.19 130 ASN A CA 1
ATOM 1013 C C . ASN A 1 130 ? 0.774 -4.195 -2.236 1.00 81.19 130 ASN A C 1
ATOM 1015 O O . ASN A 1 130 ? -0.009 -4.143 -3.195 1.00 81.19 130 ASN A O 1
ATOM 1019 N N . PRO A 1 131 ? 0.439 -3.719 -1.017 1.00 84.81 131 PRO A N 1
ATOM 1020 C CA . PRO A 1 131 ? -0.853 -3.102 -0.706 1.00 84.81 131 PRO A CA 1
ATOM 1021 C C . PRO A 1 131 ? -1.262 -1.935 -1.601 1.00 84.81 131 PRO A C 1
ATOM 1023 O O . PRO A 1 131 ? -2.452 -1.743 -1.829 1.00 84.81 131 PRO A O 1
ATOM 1026 N N . VAL A 1 132 ? -0.306 -1.214 -2.188 1.00 82.75 132 VAL A N 1
ATOM 1027 C CA . VAL A 1 132 ? -0.586 -0.113 -3.125 1.00 82.75 132 VAL A CA 1
ATOM 1028 C C . VAL A 1 132 ? -1.410 -0.549 -4.348 1.00 82.75 132 VAL A C 1
ATOM 1030 O O . VAL A 1 132 ? -2.125 0.257 -4.937 1.00 82.75 132 VAL A O 1
ATOM 1033 N N . PHE A 1 133 ? -1.352 -1.834 -4.721 1.00 84.19 133 PHE A N 1
ATOM 1034 C CA . PHE A 1 133 ? -2.117 -2.403 -5.835 1.00 84.19 133 PH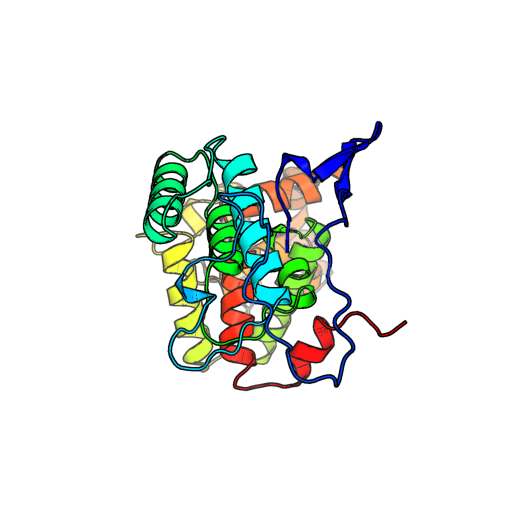E A CA 1
ATOM 1035 C C . PHE A 1 133 ? -3.420 -3.078 -5.392 1.00 84.19 133 PHE A C 1
ATOM 1037 O O . PHE A 1 133 ? -4.118 -3.689 -6.208 1.00 84.19 133 PHE A O 1
ATOM 1044 N N . TRP A 1 134 ? -3.746 -3.060 -4.100 1.00 84.62 134 TRP A N 1
ATOM 1045 C CA . TRP A 1 134 ? -4.923 -3.751 -3.597 1.00 84.62 134 TRP A CA 1
ATOM 1046 C C . TRP A 1 134 ? -6.190 -2.943 -3.842 1.00 84.62 134 TRP A C 1
ATOM 1048 O O . TRP A 1 134 ? -6.284 -1.752 -3.567 1.00 84.62 134 TRP A O 1
ATOM 1058 N N . GLN A 1 135 ? -7.220 -3.642 -4.307 1.00 83.88 135 GLN A N 1
ATOM 1059 C CA . GLN A 1 135 ? -8.580 -3.126 -4.244 1.00 83.88 135 GLN A CA 1
ATOM 1060 C C . GLN A 1 135 ? -9.059 -3.103 -2.788 1.00 83.88 135 GLN A C 1
ATOM 1062 O O . GLN A 1 135 ? -8.652 -3.945 -1.981 1.00 83.88 135 GLN A O 1
ATOM 1067 N N . HIS A 1 136 ? -10.002 -2.211 -2.481 1.00 81.12 136 HIS A N 1
ATOM 1068 C CA . HIS A 1 136 ? -10.548 -2.025 -1.133 1.00 81.12 136 HIS A CA 1
ATOM 1069 C C . HIS A 1 136 ? -11.008 -3.333 -0.464 1.00 81.12 136 HIS A C 1
ATOM 1071 O O . HIS A 1 136 ? -10.786 -3.538 0.729 1.00 81.12 136 HIS A O 1
ATOM 1077 N N . GLU A 1 137 ? -11.592 -4.258 -1.230 1.00 81.69 137 GLU A N 1
ATOM 1078 C CA . GLU A 1 137 ? -12.026 -5.560 -0.715 1.00 81.69 137 GLU A CA 1
ATOM 1079 C C . GLU A 1 137 ? -10.856 -6.452 -0.273 1.00 81.69 137 GLU A C 1
ATOM 1081 O O . GLU A 1 137 ? -10.941 -7.146 0.743 1.00 81.69 137 GLU A O 1
ATOM 1086 N N . LYS A 1 138 ? -9.735 -6.421 -1.004 1.00 84.56 138 LYS A N 1
ATOM 1087 C CA . LYS A 1 138 ? -8.526 -7.166 -0.635 1.00 84.56 138 LYS A CA 1
ATOM 1088 C C . LYS A 1 138 ? -7.887 -6.564 0.617 1.00 84.56 138 LYS A C 1
ATOM 1090 O O . LYS A 1 138 ? -7.540 -7.321 1.523 1.00 84.56 138 LYS A O 1
ATOM 1095 N N . THR A 1 139 ? -7.821 -5.235 0.705 1.00 84.81 139 THR A N 1
ATOM 1096 C CA . THR A 1 139 ? -7.362 -4.522 1.908 1.00 84.81 139 THR A CA 1
ATOM 1097 C C . THR A 1 139 ? -8.192 -4.906 3.129 1.00 84.81 139 THR A C 1
ATOM 1099 O O . THR A 1 139 ? -7.638 -5.239 4.173 1.00 84.81 139 THR A O 1
ATOM 1102 N N . TYR A 1 140 ? -9.519 -4.962 3.003 1.00 83.56 140 TYR A N 1
ATOM 1103 C CA . TYR A 1 140 ? -10.377 -5.365 4.115 1.00 83.56 140 TYR A CA 1
ATOM 1104 C C . TYR A 1 140 ? -10.115 -6.797 4.589 1.00 83.56 140 TYR A C 1
ATOM 1106 O O . TYR A 1 140 ? -9.915 -7.023 5.782 1.00 83.56 140 TYR A O 1
ATOM 1114 N N . LYS A 1 141 ? -10.060 -7.760 3.662 1.00 85.56 141 LYS A N 1
ATOM 1115 C CA . LYS A 1 141 ? -9.755 -9.161 3.998 1.00 85.56 141 LYS A CA 1
ATOM 1116 C C . LYS A 1 141 ? -8.388 -9.309 4.658 1.00 85.56 141 LYS A C 1
ATOM 1118 O O . LYS A 1 141 ? -8.207 -10.174 5.512 1.00 85.56 141 LYS A O 1
ATOM 1123 N N . PHE A 1 142 ? -7.419 -8.484 4.268 1.00 89.00 142 PHE A N 1
ATOM 1124 C CA . PHE A 1 142 ? -6.127 -8.433 4.939 1.00 89.00 142 PHE A CA 1
ATOM 1125 C C . PHE A 1 142 ? -6.261 -7.941 6.387 1.00 89.00 142 PHE A C 1
ATOM 1127 O O . PHE A 1 142 ? -5.800 -8.627 7.297 1.00 89.00 142 PHE A O 1
ATOM 1134 N N . LEU A 1 143 ? -6.953 -6.822 6.625 1.00 88.88 143 LEU A N 1
ATOM 1135 C CA . LEU A 1 143 ? -7.181 -6.299 7.977 1.00 88.88 143 LEU A CA 1
ATOM 1136 C C . LEU A 1 143 ? -7.935 -7.297 8.872 1.00 88.88 143 LEU A C 1
ATOM 1138 O O . LEU A 1 143 ? -7.577 -7.470 10.036 1.00 88.88 143 LEU A O 1
ATOM 1142 N N . GLU A 1 144 ? -8.926 -8.007 8.327 1.00 86.06 144 GLU A N 1
ATOM 1143 C CA . GLU A 1 144 ? -9.634 -9.080 9.034 1.00 86.06 144 GLU A CA 1
ATOM 1144 C C . GLU A 1 144 ? -8.679 -10.195 9.481 1.00 86.06 144 GLU A C 1
ATOM 1146 O O . GLU A 1 144 ? -8.719 -10.627 10.634 1.00 86.06 144 GLU A O 1
ATOM 1151 N N . LYS A 1 145 ? -7.759 -10.617 8.608 1.00 87.06 145 LYS A N 1
ATOM 1152 C CA . LYS A 1 145 ? -6.729 -11.604 8.960 1.00 87.06 145 LYS A CA 1
ATOM 1153 C C . LYS A 1 145 ? -5.767 -11.086 10.025 1.00 87.06 145 LYS A C 1
ATOM 1155 O O . LYS A 1 145 ? -5.452 -11.838 10.942 1.00 87.06 145 LYS A O 1
ATOM 1160 N N . VAL A 1 146 ? -5.334 -9.827 9.938 1.00 87.69 146 VAL A N 1
ATOM 1161 C CA . VAL A 1 146 ? -4.486 -9.188 10.962 1.00 87.69 146 VAL A CA 1
ATOM 1162 C C . VAL A 1 146 ? -5.183 -9.209 12.322 1.00 87.69 146 VAL A C 1
ATOM 1164 O O . VAL A 1 146 ? -4.580 -9.577 13.327 1.00 87.69 146 VAL A O 1
ATOM 1167 N N . TYR A 1 147 ? -6.472 -8.878 12.361 1.00 87.00 147 TYR A N 1
ATOM 1168 C CA . TYR A 1 147 ? -7.263 -8.945 13.585 1.00 87.00 147 TYR A CA 1
ATOM 1169 C C . TYR A 1 147 ? -7.389 -10.368 14.132 1.00 87.00 147 TYR A C 1
ATOM 1171 O O . TYR A 1 147 ? -7.157 -10.592 15.319 1.00 87.00 147 TYR A O 1
ATOM 1179 N N . LEU A 1 148 ? -7.718 -11.343 13.282 1.00 84.06 148 LEU A N 1
ATOM 1180 C CA . LEU A 1 148 ? -7.805 -12.744 13.697 1.00 84.06 148 LEU A CA 1
ATOM 1181 C C . LEU A 1 148 ? -6.464 -13.257 14.225 1.00 84.06 148 LEU A C 1
ATOM 1183 O O . LEU A 1 148 ? -6.443 -13.963 15.230 1.00 84.06 148 LEU A O 1
ATOM 1187 N N . TYR A 1 149 ? -5.356 -12.870 13.592 1.00 83.81 149 TYR A N 1
ATOM 1188 C CA . TYR A 1 149 ? -4.017 -13.160 14.089 1.00 83.81 149 TYR A CA 1
ATOM 1189 C C . TYR A 1 149 ? -3.820 -12.554 15.481 1.00 83.81 149 TYR A C 1
ATOM 1191 O O . TYR A 1 149 ? -3.571 -13.291 16.430 1.00 83.81 149 TYR A O 1
ATOM 1199 N N . TYR A 1 150 ? -4.043 -11.250 15.639 1.00 82.12 150 TYR A N 1
ATOM 1200 C CA . TYR A 1 150 ? -3.895 -10.555 16.919 1.00 82.12 150 TYR A CA 1
ATOM 1201 C C . TYR A 1 150 ? -4.732 -11.194 18.040 1.00 82.12 150 TYR A C 1
ATOM 1203 O O . TYR A 1 150 ? -4.210 -11.516 19.102 1.00 82.12 150 TYR A O 1
ATOM 1211 N N . THR A 1 151 ? -6.014 -11.478 17.793 1.00 79.88 151 THR A N 1
ATOM 1212 C CA . THR A 1 151 ? -6.901 -12.080 18.811 1.00 79.88 151 THR A CA 1
ATOM 1213 C C . THR A 1 151 ? -6.467 -13.465 19.286 1.00 79.88 151 THR A C 1
ATOM 1215 O O . THR A 1 151 ? -6.839 -13.865 20.387 1.00 79.88 151 THR A O 1
ATOM 1218 N N . ARG A 1 152 ? -5.699 -14.204 18.476 1.00 79.56 152 ARG A N 1
ATOM 1219 C CA . ARG A 1 152 ? -5.154 -15.517 18.848 1.00 79.56 152 ARG A CA 1
ATOM 1220 C C . ARG A 1 152 ? -3.882 -15.418 19.689 1.00 79.56 152 ARG A C 1
ATOM 1222 O O . ARG A 1 152 ? -3.544 -16.400 20.338 1.00 79.56 152 ARG A O 1
ATOM 1229 N N . HIS A 1 153 ? -3.212 -14.265 19.691 1.00 77.06 153 HIS A N 1
ATOM 1230 C CA . HIS A 1 153 ? -1.867 -14.104 20.247 1.00 77.06 153 HIS A CA 1
ATOM 1231 C C . HIS A 1 153 ? -1.778 -13.129 21.447 1.00 77.06 153 HIS A C 1
ATOM 1233 O O . HIS A 1 153 ? -0.687 -12.939 21.968 1.00 77.06 153 HIS A O 1
ATOM 1239 N N . THR A 1 154 ? -2.874 -12.538 21.955 1.00 64.94 154 THR A N 1
ATOM 1240 C CA . THR A 1 154 ? -2.797 -11.562 23.078 1.00 64.94 154 THR A CA 1
ATOM 1241 C C . THR A 1 154 ? -3.271 -12.094 24.430 1.00 64.94 154 THR A C 1
ATOM 1243 O O . THR A 1 154 ? -4.400 -12.579 24.530 1.00 64.94 154 THR A O 1
ATOM 1246 N N . SER A 1 155 ? -2.458 -11.980 25.493 1.00 51.06 155 SER A N 1
ATOM 1247 C CA . SER A 1 155 ? -2.312 -10.730 26.274 1.00 51.06 155 SER A CA 1
ATOM 1248 C C . SER A 1 155 ? -0.898 -10.286 26.721 1.00 51.06 155 SER A C 1
ATOM 1250 O O . SER A 1 155 ? -0.815 -9.212 27.303 1.00 51.06 155 SER A O 1
ATOM 1252 N N . ASP A 1 156 ? 0.185 -11.025 26.448 1.00 56.75 156 ASP A N 1
ATOM 1253 C CA . ASP A 1 156 ? 1.542 -10.712 26.974 1.00 56.75 156 ASP A CA 1
ATOM 1254 C C . ASP A 1 156 ? 2.632 -10.600 25.889 1.00 56.75 156 ASP A C 1
ATOM 1256 O O . ASP A 1 156 ? 3.826 -10.702 26.165 1.00 56.75 156 ASP A O 1
ATOM 1260 N N . ASP A 1 157 ? 2.238 -10.408 24.632 1.00 70.75 157 ASP A N 1
ATOM 1261 C CA . ASP A 1 157 ? 3.195 -10.357 23.531 1.00 70.75 157 ASP A CA 1
ATOM 1262 C C . ASP A 1 157 ? 3.812 -8.951 23.399 1.00 70.75 157 ASP A C 1
ATOM 1264 O O . ASP A 1 157 ? 3.244 -8.040 22.780 1.00 70.75 157 ASP A O 1
ATOM 1268 N N . GLU A 1 158 ? 4.986 -8.767 24.015 1.00 78.94 158 GLU A N 1
ATOM 1269 C CA . GLU A 1 158 ? 5.803 -7.549 23.915 1.00 78.94 158 GLU A CA 1
ATOM 1270 C C . GLU A 1 158 ? 6.046 -7.135 22.456 1.00 78.94 158 GLU A C 1
ATOM 1272 O O . GLU A 1 158 ? 6.093 -5.936 22.154 1.00 78.94 158 GLU A O 1
ATOM 1277 N N . LEU A 1 159 ? 6.125 -8.103 21.534 1.00 78.56 159 LEU A N 1
ATOM 1278 C CA . LEU A 1 159 ? 6.320 -7.838 20.114 1.00 78.56 159 LEU A CA 1
ATOM 1279 C C . LEU A 1 159 ? 5.108 -7.122 19.515 1.00 78.56 159 LEU A C 1
ATOM 1281 O O . LEU A 1 159 ? 5.262 -6.102 18.843 1.00 78.56 159 LEU A O 1
ATOM 1285 N N . LEU A 1 160 ? 3.890 -7.589 19.803 1.00 80.75 160 LEU A N 1
ATOM 1286 C CA . LEU A 1 160 ? 2.667 -6.944 19.317 1.00 80.75 160 LEU A CA 1
ATOM 1287 C C . LEU A 1 160 ? 2.513 -5.530 19.887 1.00 80.75 160 LEU A C 1
ATOM 1289 O O . LEU A 1 160 ? 2.100 -4.614 19.170 1.00 80.75 160 LEU A O 1
ATOM 1293 N N . HIS A 1 161 ? 2.897 -5.306 21.144 1.00 82.69 161 HIS A N 1
ATOM 1294 C CA . HIS A 1 161 ? 2.923 -3.956 21.710 1.00 82.69 161 HIS A CA 1
ATOM 1295 C C . HIS A 1 161 ? 3.945 -3.051 21.007 1.00 82.69 161 HIS A C 1
ATOM 1297 O O . HIS A 1 161 ? 3.614 -1.909 20.665 1.00 82.69 161 HIS A O 1
ATOM 1303 N N . ALA A 1 162 ? 5.149 -3.557 20.728 1.00 83.88 162 ALA A N 1
ATOM 1304 C CA . ALA A 1 162 ? 6.179 -2.823 20.000 1.00 83.88 162 ALA A CA 1
ATOM 1305 C C . ALA A 1 162 ? 5.742 -2.488 18.563 1.00 83.88 162 ALA A C 1
ATOM 1307 O O . ALA A 1 162 ? 5.871 -1.335 18.140 1.00 83.88 162 ALA A O 1
ATOM 1308 N N . ILE A 1 163 ? 5.165 -3.453 17.839 1.00 83.38 163 ILE A N 1
ATOM 1309 C CA . ILE A 1 163 ? 4.599 -3.260 16.495 1.00 83.38 163 ILE A CA 1
ATOM 1310 C C . ILE A 1 163 ? 3.508 -2.192 16.540 1.00 83.38 163 ILE A C 1
ATOM 1312 O O . ILE A 1 163 ? 3.551 -1.230 15.773 1.00 83.38 163 ILE A O 1
ATOM 1316 N N . SER A 1 164 ? 2.563 -2.311 17.477 1.00 87.88 164 SER A N 1
ATOM 1317 C CA . SER A 1 164 ? 1.481 -1.339 17.613 1.00 87.88 164 SER A CA 1
ATOM 1318 C C . SER A 1 164 ? 2.017 0.069 17.851 1.00 87.88 164 SER A C 1
ATOM 1320 O O . SER A 1 164 ? 1.600 0.999 17.168 1.00 87.88 164 SER A O 1
ATOM 1322 N N . SER A 1 165 ? 2.973 0.240 18.767 1.00 86.88 165 SER A N 1
ATOM 1323 C CA . SER A 1 165 ? 3.564 1.552 19.049 1.00 86.88 165 SER A CA 1
ATOM 1324 C C . SER A 1 165 ? 4.297 2.131 17.835 1.00 86.88 165 SER A C 1
ATOM 1326 O O . SER A 1 165 ? 4.139 3.316 17.535 1.00 86.88 165 SER A O 1
ATOM 1328 N N . LYS A 1 166 ? 5.081 1.311 17.119 1.00 87.06 166 LYS A N 1
ATOM 1329 C CA . LYS A 1 166 ? 5.795 1.739 15.907 1.00 87.06 166 LYS A CA 1
ATOM 1330 C C . LYS A 1 166 ? 4.816 2.194 14.827 1.00 87.06 166 LYS A C 1
ATOM 1332 O O . LYS A 1 166 ? 4.974 3.290 14.296 1.00 87.06 166 LYS A O 1
ATOM 1337 N N . ILE A 1 167 ? 3.786 1.400 14.535 1.00 88.44 167 ILE A N 1
ATOM 1338 C CA . ILE A 1 167 ? 2.804 1.733 13.495 1.00 88.44 167 ILE A CA 1
ATOM 1339 C C . ILE A 1 167 ? 1.992 2.972 13.881 1.00 88.44 167 ILE A C 1
ATOM 1341 O O . ILE A 1 167 ? 1.852 3.885 13.070 1.00 88.44 167 ILE A O 1
ATOM 1345 N N . MET A 1 168 ? 1.518 3.058 15.125 1.00 89.12 168 MET A N 1
ATOM 1346 C CA . MET A 1 168 ? 0.767 4.221 15.605 1.00 89.12 168 MET A CA 1
ATOM 1347 C C . MET A 1 168 ? 1.566 5.522 15.464 1.00 89.12 168 MET A C 1
ATOM 1349 O O . MET A 1 168 ? 1.011 6.520 15.012 1.00 89.12 168 MET A O 1
ATOM 1353 N N . SER A 1 169 ? 2.873 5.496 15.752 1.00 87.50 169 SER A N 1
ATOM 1354 C CA . SER A 1 169 ? 3.753 6.663 15.581 1.00 87.50 169 SER A CA 1
ATOM 1355 C C . SER A 1 169 ? 3.890 7.140 14.130 1.00 87.50 169 SER A C 1
ATOM 1357 O O . SER A 1 169 ? 4.164 8.318 13.909 1.00 87.50 169 SER A O 1
ATOM 1359 N N . LYS A 1 170 ? 3.677 6.247 13.150 1.00 85.19 170 LYS A N 1
ATOM 1360 C CA . LYS A 1 170 ? 3.690 6.581 11.720 1.00 85.19 170 LYS A CA 1
ATOM 1361 C C . LYS A 1 170 ? 2.330 7.080 11.235 1.00 85.19 170 LYS A C 1
ATOM 1363 O O . LYS A 1 170 ? 2.277 8.046 10.487 1.00 85.19 170 LYS A O 1
ATOM 1368 N N . ILE A 1 171 ? 1.242 6.436 11.661 1.00 84.75 171 ILE A N 1
ATOM 1369 C CA . ILE A 1 171 ? -0.114 6.758 11.187 1.00 84.75 171 ILE A CA 1
ATOM 1370 C C . ILE A 1 171 ? -0.646 8.050 11.821 1.00 84.75 171 ILE A C 1
ATOM 1372 O O . ILE A 1 171 ? -1.293 8.840 11.139 1.00 84.75 171 ILE A O 1
ATOM 1376 N N . ILE A 1 172 ? -0.389 8.275 13.114 1.00 84.56 172 ILE A N 1
ATOM 1377 C CA . ILE A 1 172 ? -0.834 9.477 13.834 1.00 84.56 172 ILE A CA 1
ATOM 1378 C C . ILE A 1 172 ? 0.325 10.125 14.619 1.00 84.56 172 ILE A C 1
ATOM 1380 O O . ILE A 1 172 ? 0.381 10.049 15.850 1.00 84.56 172 ILE A O 1
ATOM 1384 N N . PRO A 1 173 ? 1.288 10.766 13.932 1.00 80.62 173 PRO A N 1
ATOM 1385 C CA . PRO A 1 173 ? 2.484 11.309 14.572 1.00 80.62 173 PRO A CA 1
ATOM 1386 C C . PRO A 1 173 ? 2.150 12.316 15.679 1.00 80.62 173 PRO A C 1
ATOM 1388 O O . PRO A 1 173 ? 1.397 13.262 15.468 1.00 80.62 173 PRO A O 1
ATOM 1391 N N . GLY A 1 174 ? 2.734 12.122 16.865 1.00 79.94 174 GLY A N 1
ATOM 1392 C CA . GLY A 1 174 ? 2.551 13.014 18.019 1.00 79.94 174 GLY A CA 1
ATOM 1393 C C . GLY A 1 174 ? 1.248 12.816 18.801 1.00 79.94 174 GLY A C 1
ATOM 1394 O O . GLY A 1 174 ? 1.106 13.378 19.887 1.00 79.94 174 GLY A O 1
ATOM 1395 N N . GLU A 1 175 ? 0.334 11.980 18.313 1.00 83.38 175 GLU A N 1
ATOM 1396 C CA . GLU A 1 175 ? -0.948 11.720 18.959 1.00 83.38 175 GLU A CA 1
ATOM 1397 C C . GLU A 1 175 ? -0.936 10.418 19.757 1.00 83.38 175 GLU A C 1
ATOM 1399 O O . GLU A 1 175 ? -0.304 9.424 19.399 1.00 83.38 175 GLU A O 1
ATOM 1404 N N . LYS A 1 176 ? -1.676 10.410 20.869 1.00 82.38 176 LYS A N 1
ATOM 1405 C CA . LYS A 1 176 ? -1.788 9.227 21.743 1.00 82.38 176 LYS A CA 1
ATOM 1406 C C . LYS A 1 176 ? -2.967 8.326 21.389 1.00 82.38 176 LYS A C 1
ATOM 1408 O O . LYS A 1 176 ? -3.082 7.232 21.937 1.00 82.38 176 LYS A O 1
ATOM 1413 N N . SER A 1 177 ? -3.884 8.810 20.554 1.00 89.75 177 SER A N 1
ATOM 1414 C CA . SER A 1 177 ? -5.172 8.169 20.323 1.00 89.75 177 SER A CA 1
ATOM 1415 C C . SER A 1 177 ? -5.688 8.453 18.921 1.00 89.75 177 SER A C 1
ATOM 1417 O O . SER A 1 177 ? -5.776 9.609 18.521 1.00 89.75 177 SER A O 1
ATOM 1419 N N . TRP A 1 178 ? -6.107 7.414 18.197 1.00 91.94 178 TRP A N 1
ATOM 1420 C CA . TRP A 1 178 ? -6.748 7.577 16.885 1.00 91.94 178 TRP A CA 1
ATOM 1421 C C . TRP A 1 178 ? -8.196 8.082 16.995 1.00 91.94 178 TRP A C 1
ATOM 1423 O O . TRP A 1 178 ? -8.826 8.428 15.998 1.00 91.94 178 TRP A O 1
ATOM 1433 N N . GLN A 1 179 ? -8.742 8.163 18.211 1.00 90.12 179 GLN A N 1
ATOM 1434 C CA . GLN A 1 179 ? -10.119 8.577 18.464 1.00 90.12 179 GLN A CA 1
ATOM 1435 C C . GLN A 1 179 ? -10.435 10.012 18.025 1.00 90.12 179 GLN A C 1
ATOM 1437 O O . GLN A 1 179 ? -11.573 10.296 17.661 1.00 90.12 179 GLN A O 1
ATOM 1442 N N . SER A 1 180 ? -9.465 10.924 18.099 1.00 87.06 180 SER A N 1
ATOM 1443 C CA . SER A 1 180 ? -9.640 12.334 17.716 1.00 87.06 180 SER A CA 1
ATOM 1444 C C . SER A 1 180 ? -9.822 12.524 16.209 1.00 87.06 180 SER A C 1
ATOM 1446 O O . SER A 1 180 ? -10.329 13.557 15.783 1.00 87.06 180 SER A O 1
ATOM 1448 N N . PHE A 1 181 ? -9.448 11.521 15.414 1.00 84.31 181 PHE A N 1
ATOM 1449 C CA . PHE A 1 181 ? -9.498 11.554 13.954 1.00 84.31 181 PHE A CA 1
ATOM 1450 C C . PHE A 1 181 ? -10.802 11.000 13.375 1.00 84.31 181 PHE A C 1
ATOM 1452 O O . PHE A 1 181 ? -11.064 11.145 12.182 1.00 84.31 181 PHE A O 1
ATOM 1459 N N . VAL A 1 182 ? -11.626 10.355 14.203 1.00 82.94 182 VAL A N 1
ATOM 1460 C CA . VAL A 1 182 ? -12.903 9.775 13.778 1.00 82.94 182 VAL A CA 1
ATOM 1461 C C . VAL A 1 182 ? -14.063 10.666 14.203 1.00 82.94 182 VAL A C 1
ATOM 1463 O O . VAL A 1 182 ? -14.005 11.352 15.224 1.00 82.94 182 VAL A O 1
ATOM 1466 N N . GLN A 1 183 ? -15.147 10.639 13.427 1.00 80.56 183 GLN A N 1
ATOM 1467 C CA . GLN A 1 183 ? -16.361 11.387 13.754 1.00 80.56 183 GLN A CA 1
ATOM 1468 C C . GLN A 1 183 ? -16.865 11.031 15.158 1.00 80.56 183 GLN A C 1
ATOM 1470 O O . GLN A 1 183 ? -16.797 9.877 15.600 1.00 80.56 183 GLN A O 1
ATOM 1475 N N . ARG A 1 184 ? -17.388 12.036 15.866 1.00 82.38 184 ARG A N 1
ATOM 1476 C CA . ARG A 1 184 ? -17.818 11.913 17.263 1.00 82.38 184 ARG A CA 1
ATOM 1477 C C . ARG A 1 184 ? -18.850 10.801 17.443 1.00 82.38 184 ARG A C 1
ATOM 1479 O O . ARG A 1 184 ? -18.768 10.044 18.402 1.00 82.38 184 ARG A O 1
ATOM 1486 N N . GLU A 1 185 ? -19.761 10.666 16.493 1.00 79.50 185 GLU A N 1
ATOM 1487 C CA . GLU A 1 185 ? -20.824 9.666 16.470 1.00 79.50 185 GLU A CA 1
ATOM 1488 C C . GLU A 1 185 ? -20.240 8.245 16.444 1.00 79.50 185 GLU A C 1
ATOM 1490 O O . GLU A 1 185 ? -20.637 7.390 17.232 1.00 79.50 185 GLU A O 1
ATOM 1495 N N . ILE A 1 186 ? -19.220 8.008 15.613 1.00 77.50 186 ILE A N 1
ATOM 1496 C CA . ILE A 1 186 ? -18.502 6.725 15.552 1.00 77.50 186 ILE A CA 1
ATOM 1497 C C . ILE A 1 186 ? -17.790 6.444 16.883 1.00 77.50 186 ILE A C 1
ATOM 1499 O O . ILE A 1 186 ? -17.850 5.338 17.419 1.00 77.50 186 ILE A O 1
ATOM 1503 N N . SER A 1 187 ? -17.125 7.456 17.436 1.00 84.44 187 SER A N 1
ATOM 1504 C CA . SER A 1 187 ? -16.409 7.366 18.710 1.00 84.44 187 SER A CA 1
ATOM 1505 C C . SER A 1 187 ? -17.336 7.022 19.886 1.00 84.44 187 SER A C 1
ATOM 1507 O O . SER A 1 187 ? -16.996 6.190 20.732 1.00 84.44 187 SER A O 1
ATOM 1509 N N . GLU A 1 188 ? -18.524 7.627 19.938 1.00 83.94 188 GLU A N 1
ATOM 1510 C CA . GLU A 1 188 ? -19.554 7.342 20.942 1.00 83.94 188 GLU A CA 1
ATOM 1511 C C . GLU A 1 188 ? -20.086 5.906 20.821 1.00 83.94 188 GLU A C 1
ATOM 1513 O O . GLU A 1 188 ? -20.269 5.231 21.835 1.00 83.94 188 GLU A O 1
ATOM 1518 N N . GLU A 1 189 ? -20.260 5.397 19.603 1.00 78.56 189 GLU A N 1
ATOM 1519 C CA . GLU A 1 189 ? -20.688 4.016 19.354 1.00 78.56 189 GLU A CA 1
ATOM 1520 C C . GLU A 1 189 ? -19.639 2.984 19.789 1.00 78.56 189 GLU A C 1
ATOM 1522 O O . GLU A 1 189 ? -19.964 2.000 20.459 1.00 78.56 189 GLU A O 1
ATOM 1527 N N . ILE A 1 190 ? -18.357 3.241 19.521 1.00 83.25 190 ILE A N 1
ATOM 1528 C CA . ILE A 1 190 ? -17.261 2.388 20.008 1.00 83.25 190 ILE A CA 1
ATOM 1529 C C . ILE A 1 190 ? -17.199 2.398 21.546 1.00 83.25 190 ILE A C 1
ATOM 1531 O O . ILE A 1 190 ? -16.958 1.363 22.170 1.00 83.25 190 ILE A O 1
ATOM 1535 N N . LYS A 1 191 ? -17.467 3.539 22.197 1.00 85.38 191 LYS A N 1
ATOM 1536 C CA . LYS A 1 191 ? -17.561 3.599 23.668 1.00 85.38 191 LYS A CA 1
ATOM 1537 C C . LYS A 1 191 ? -18.714 2.752 24.204 1.00 85.38 191 LYS A C 1
ATOM 1539 O O . LYS A 1 191 ? -18.526 2.050 25.194 1.00 85.38 191 LYS A O 1
ATOM 1544 N N . LYS A 1 192 ? -19.887 2.794 23.561 1.00 81.44 192 LYS A N 1
ATOM 1545 C CA . LYS A 1 192 ? -21.027 1.938 23.934 1.00 81.44 192 LYS A CA 1
ATOM 1546 C C . LYS A 1 192 ? -20.656 0.463 23.821 1.00 81.44 192 LYS A C 1
ATOM 1548 O O . LYS A 1 192 ? -20.913 -0.289 24.755 1.00 81.44 192 LYS A O 1
ATOM 1553 N N . PHE A 1 193 ? -19.989 0.073 22.735 1.00 79.19 193 PHE A N 1
ATOM 1554 C CA . PHE A 1 193 ? -19.475 -1.285 22.559 1.00 79.19 193 PHE A CA 1
ATOM 1555 C C . PHE A 1 193 ? -18.530 -1.712 23.687 1.00 79.19 193 PHE A C 1
ATOM 1557 O O . PHE A 1 193 ? -18.730 -2.761 24.295 1.00 79.19 193 PHE A O 1
ATOM 1564 N N . ASN A 1 194 ? -17.551 -0.872 24.025 1.00 83.75 194 ASN A N 1
ATOM 1565 C CA . ASN A 1 194 ? -16.577 -1.150 25.085 1.00 83.75 194 ASN A CA 1
ATOM 1566 C C . ASN A 1 194 ? -17.198 -1.333 26.478 1.00 83.75 194 ASN A C 1
ATOM 1568 O O . ASN A 1 194 ? -16.558 -1.912 27.355 1.00 83.75 194 ASN A O 1
ATOM 1572 N N . ASN A 1 195 ? -18.416 -0.830 26.695 1.00 78.56 195 ASN A N 1
ATOM 1573 C CA . ASN A 1 195 ? -19.165 -1.037 27.935 1.00 78.56 195 ASN A CA 1
ATOM 1574 C C . ASN A 1 195 ? -19.933 -2.369 27.950 1.00 78.56 195 ASN A C 1
ATOM 1576 O O . ASN A 1 195 ? -20.333 -2.825 29.019 1.00 78.56 195 ASN A O 1
ATOM 1580 N N . LEU A 1 196 ? -20.164 -2.972 26.782 1.00 72.62 196 LEU A N 1
ATOM 1581 C CA . LEU A 1 196 ? -20.961 -4.189 26.610 1.00 72.62 196 LEU A CA 1
ATOM 1582 C C . LEU A 1 196 ? -20.099 -5.440 26.436 1.00 72.62 196 LEU A C 1
ATOM 1584 O O . LEU A 1 196 ? -20.500 -6.520 26.868 1.00 72.62 196 LEU A O 1
ATOM 1588 N N . ASP A 1 197 ? -18.933 -5.306 25.808 1.00 68.62 197 ASP A N 1
ATOM 1589 C CA . ASP A 1 197 ? -18.019 -6.414 25.548 1.00 68.62 197 ASP A CA 1
ATOM 1590 C C . ASP A 1 197 ? -16.814 -6.384 26.502 1.00 68.62 197 ASP A C 1
ATOM 1592 O O . ASP A 1 197 ? -16.271 -5.331 26.840 1.00 68.62 197 ASP A O 1
ATOM 1596 N N . ARG A 1 198 ? -16.358 -7.569 26.924 1.00 64.81 198 ARG A N 1
ATOM 1597 C CA . ARG A 1 198 ? -15.108 -7.722 27.681 1.00 64.81 198 ARG A CA 1
ATOM 1598 C C . ARG A 1 198 ? -13.894 -7.423 26.806 1.00 64.81 198 ARG A C 1
ATOM 1600 O O . ARG A 1 198 ? -12.876 -6.959 27.315 1.00 64.81 198 ARG A O 1
ATOM 1607 N N . ALA A 1 199 ? -13.993 -7.671 25.501 1.00 71.44 199 ALA A N 1
ATOM 1608 C CA . ALA A 1 199 ? -12.930 -7.382 24.557 1.00 71.44 199 ALA A CA 1
ATOM 1609 C C . ALA A 1 199 ? -13.003 -5.907 24.133 1.00 71.44 199 ALA A C 1
ATOM 1611 O O . ALA A 1 199 ? -13.611 -5.576 23.115 1.00 71.44 199 ALA A O 1
ATOM 1612 N N . LYS A 1 200 ? -12.340 -5.020 24.878 1.00 83.81 200 LYS A N 1
ATOM 1613 C CA . LYS A 1 200 ? -12.319 -3.578 24.588 1.00 83.81 200 LYS A CA 1
ATOM 1614 C C . LYS A 1 200 ? -11.599 -3.254 23.269 1.00 83.81 200 LYS A C 1
ATOM 1616 O O . LYS A 1 200 ? -10.734 -3.998 22.805 1.00 83.81 200 LYS A O 1
ATOM 1621 N N . ILE A 1 201 ? -12.015 -2.167 22.631 1.00 87.94 201 ILE A N 1
ATOM 1622 C CA . ILE A 1 201 ? -11.325 -1.473 21.544 1.00 87.94 201 ILE A CA 1
ATOM 1623 C C . ILE A 1 201 ? -10.458 -0.388 22.181 1.00 87.94 201 ILE A C 1
ATOM 1625 O O . ILE A 1 201 ? -10.976 0.533 22.816 1.00 87.94 201 ILE A O 1
ATOM 1629 N N . GLU A 1 202 ? -9.145 -0.512 22.021 1.00 89.81 202 GLU A N 1
ATOM 1630 C CA . GLU A 1 202 ? -8.166 0.425 22.566 1.00 89.81 202 GLU A CA 1
ATOM 1631 C C . GLU A 1 202 ? -7.865 1.549 21.575 1.00 89.81 202 GLU A C 1
ATOM 1633 O O . GLU A 1 202 ? -7.332 1.323 20.489 1.00 89.81 202 GLU A O 1
ATOM 1638 N N . PHE A 1 203 ? -8.163 2.787 21.963 1.00 91.50 203 PHE A N 1
ATOM 1639 C CA . PHE A 1 203 ? -7.944 3.943 21.094 1.00 91.50 203 PHE A CA 1
ATOM 1640 C C . PHE A 1 203 ? -6.464 4.313 20.896 1.00 91.50 203 PHE A C 1
ATOM 1642 O O . PHE A 1 203 ? -6.139 5.082 19.999 1.00 91.50 203 PHE A O 1
ATOM 1649 N N . SER A 1 204 ? -5.561 3.769 21.710 1.00 90.12 204 SER A N 1
ATOM 1650 C CA . SER A 1 204 ? -4.111 3.994 21.632 1.00 90.12 204 SER A CA 1
ATOM 1651 C C . SER A 1 204 ? -3.357 2.902 20.865 1.00 90.12 204 SER A C 1
ATOM 1653 O O . SER A 1 204 ? -2.130 2.912 20.833 1.00 90.12 204 SER A O 1
ATOM 1655 N N . SER A 1 205 ? -4.069 1.936 20.278 1.00 90.88 205 SER A N 1
ATOM 1656 C CA . SER A 1 205 ? -3.484 0.754 19.636 1.00 90.88 205 SER A CA 1
ATOM 1657 C C . SER A 1 205 ? -3.892 0.660 18.171 1.00 90.88 205 SER A C 1
ATOM 1659 O O . SER A 1 205 ? -5.068 0.860 17.845 1.00 90.88 205 SER A O 1
ATOM 1661 N N . VAL A 1 206 ? -2.951 0.279 17.296 1.00 91.38 206 VAL A N 1
ATOM 1662 C CA . VAL A 1 206 ? -3.264 0.008 15.884 1.00 91.38 206 VAL A CA 1
ATOM 1663 C C . VAL A 1 206 ? -4.184 -1.202 15.768 1.00 91.38 206 VAL A C 1
ATOM 1665 O O . VAL A 1 206 ? -5.078 -1.226 14.933 1.00 91.38 206 VAL A O 1
ATOM 1668 N N . PHE A 1 207 ? -4.053 -2.192 16.649 1.00 90.88 207 PHE A N 1
ATOM 1669 C CA . PHE A 1 207 ? -4.950 -3.344 16.650 1.00 90.88 207 PHE A CA 1
ATOM 1670 C C . PHE A 1 207 ? -6.337 -2.975 17.166 1.00 90.88 207 PHE A C 1
ATOM 1672 O O . PHE A 1 207 ? -7.333 -3.506 16.681 1.00 90.88 207 PHE A O 1
ATOM 1679 N N . GLY A 1 208 ? -6.422 -2.007 18.084 1.00 90.88 208 GLY A N 1
ATOM 1680 C CA . GLY A 1 208 ? -7.690 -1.377 18.442 1.00 90.88 208 GLY A CA 1
ATOM 1681 C C . GLY A 1 208 ? -8.328 -0.654 17.253 1.00 90.88 208 GLY A C 1
ATOM 1682 O O . GLY A 1 208 ? -9.525 -0.809 17.024 1.00 90.88 208 GLY A O 1
ATOM 1683 N N . LEU A 1 209 ? -7.530 0.051 16.447 1.00 91.62 209 LEU A N 1
ATOM 1684 C CA . LEU A 1 209 ? -7.977 0.690 15.206 1.00 91.62 209 LEU A CA 1
ATOM 1685 C C . LEU A 1 209 ? -8.484 -0.337 14.182 1.00 91.62 209 LEU A C 1
ATOM 1687 O O . LEU A 1 209 ? -9.611 -0.228 13.705 1.00 91.62 209 LEU A O 1
ATOM 1691 N N . VAL A 1 210 ? -7.706 -1.385 13.901 1.00 91.25 210 VAL A N 1
ATOM 1692 C CA . VAL A 1 210 ? -8.102 -2.483 13.002 1.00 91.25 210 VAL A CA 1
ATOM 1693 C C . VAL A 1 210 ? -9.386 -3.153 13.493 1.00 91.25 210 VAL A C 1
ATOM 1695 O O . VAL A 1 210 ? -10.319 -3.372 12.720 1.00 91.25 210 VAL A O 1
ATOM 1698 N N . LYS A 1 211 ? -9.474 -3.421 14.799 1.00 89.56 211 LYS A N 1
ATOM 1699 C CA . LYS A 1 211 ? -10.673 -3.971 15.428 1.00 89.56 211 LYS A CA 1
ATOM 1700 C C . LYS A 1 211 ? -11.874 -3.046 15.254 1.00 89.56 211 LYS A C 1
ATOM 1702 O O . LYS A 1 211 ? -12.953 -3.546 14.969 1.00 89.56 211 LYS A O 1
ATOM 1707 N N . ALA A 1 212 ? -11.708 -1.730 15.376 1.00 87.69 212 ALA A N 1
ATOM 1708 C CA . ALA A 1 212 ? -12.778 -0.763 15.133 1.00 87.69 212 ALA A CA 1
ATOM 1709 C C . ALA A 1 212 ? -13.242 -0.757 13.667 1.00 87.69 212 ALA A C 1
ATOM 1711 O O . ALA A 1 212 ? -14.444 -0.757 13.412 1.00 87.69 212 ALA A O 1
ATOM 1712 N N . ILE A 1 213 ? -12.312 -0.825 12.708 1.00 86.19 213 ILE A N 1
ATOM 1713 C CA . ILE A 1 213 ? -12.629 -0.907 11.272 1.00 86.19 213 ILE A CA 1
ATOM 1714 C C . ILE A 1 213 ? -13.474 -2.157 10.979 1.00 86.19 213 ILE A C 1
ATOM 1716 O O . ILE A 1 213 ? -14.500 -2.081 10.299 1.00 86.19 213 ILE A O 1
ATOM 1720 N N . ILE A 1 214 ? -13.081 -3.310 11.530 1.00 84.62 214 ILE A N 1
ATOM 1721 C CA . ILE A 1 214 ? -13.822 -4.570 11.365 1.00 84.62 214 ILE A CA 1
ATOM 1722 C C . ILE A 1 214 ? -15.161 -4.509 12.088 1.00 84.62 214 ILE A C 1
ATOM 1724 O O . ILE A 1 214 ? -16.171 -4.884 11.500 1.00 84.62 214 ILE A O 1
ATOM 1728 N N . TYR A 1 215 ? -15.169 -3.999 13.322 1.00 79.19 215 TYR A N 1
ATOM 1729 C CA . TYR A 1 215 ? -16.362 -3.843 14.149 1.00 79.19 215 TYR A CA 1
ATOM 1730 C C . TYR A 1 215 ? -17.461 -3.096 13.410 1.00 79.19 215 TYR A C 1
ATOM 1732 O O . TYR A 1 215 ? -18.615 -3.506 13.424 1.00 79.19 215 TYR A O 1
ATOM 1740 N N . ILE A 1 216 ? -17.097 -2.00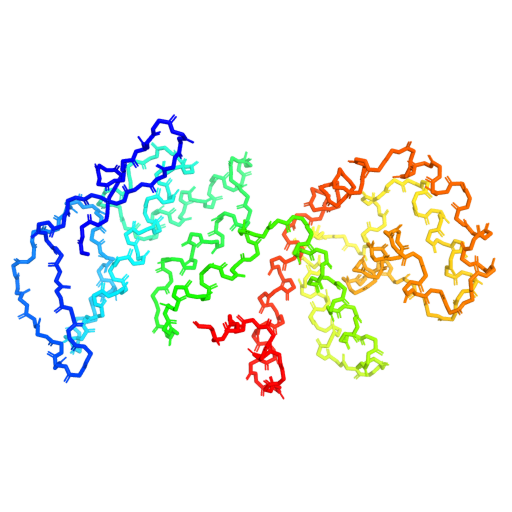1 12.754 1.00 74.38 216 ILE A N 1
ATOM 1741 C CA . ILE A 1 216 ? -18.070 -1.139 12.103 1.00 74.38 216 ILE A CA 1
ATOM 1742 C C . ILE A 1 216 ? -18.586 -1.762 10.803 1.00 74.38 216 ILE A C 1
ATOM 1744 O O . ILE A 1 216 ? -19.778 -1.659 10.513 1.00 74.38 216 ILE A O 1
ATOM 1748 N N . ARG A 1 217 ? -17.723 -2.439 10.036 1.00 73.56 217 ARG A N 1
ATOM 1749 C CA . ARG A 1 217 ? -18.135 -3.097 8.789 1.00 73.56 217 ARG A CA 1
ATOM 1750 C C . ARG A 1 217 ? -18.946 -4.371 9.033 1.00 73.56 217 ARG A C 1
ATOM 1752 O O . ARG A 1 217 ? -19.950 -4.589 8.360 1.00 73.56 217 ARG A O 1
ATOM 1759 N N . CYS A 1 218 ? -18.510 -5.211 9.965 1.00 73.31 218 CYS A N 1
ATOM 1760 C CA . CYS A 1 218 ? -19.152 -6.481 10.283 1.00 73.31 218 CYS A CA 1
ATOM 1761 C C . CYS A 1 218 ? -19.162 -6.709 11.806 1.00 73.31 218 CYS A C 1
ATOM 1763 O O . CYS A 1 218 ? -18.304 -7.412 12.345 1.00 73.31 218 CYS A O 1
ATOM 1765 N N . PRO A 1 219 ? -20.151 -6.136 12.515 1.00 67.62 219 PRO A N 1
ATOM 1766 C CA . PRO A 1 219 ? -20.275 -6.259 13.969 1.00 67.62 219 PRO A CA 1
ATOM 1767 C C . PRO A 1 219 ? -20.326 -7.705 14.454 1.00 67.62 219 PRO A C 1
ATOM 1769 O O . PRO A 1 219 ? -19.776 -8.036 15.504 1.00 67.62 219 PRO A O 1
ATOM 1772 N N . ASP A 1 220 ? -20.964 -8.565 13.659 1.00 67.75 220 ASP A N 1
ATOM 1773 C CA . ASP A 1 220 ? -21.152 -9.986 13.943 1.00 67.75 220 ASP A CA 1
ATOM 1774 C C . ASP A 1 220 ? -19.822 -10.760 13.974 1.00 67.75 220 ASP A C 1
ATOM 1776 O O . ASP A 1 220 ? -19.746 -11.811 14.607 1.00 67.75 220 ASP A O 1
ATOM 1780 N N . THR A 1 221 ? -18.757 -10.241 13.344 1.00 66.00 221 THR A N 1
ATOM 1781 C CA . THR A 1 221 ? -17.410 -10.840 13.403 1.00 66.00 221 THR A CA 1
ATOM 1782 C C . THR A 1 221 ? -16.789 -10.706 14.797 1.00 66.00 221 THR A C 1
ATOM 1784 O O . THR A 1 221 ? -15.935 -11.505 15.177 1.00 66.00 221 THR A O 1
ATOM 1787 N N . ILE A 1 222 ? -17.218 -9.711 15.580 1.00 64.38 222 ILE A N 1
ATOM 1788 C CA . ILE A 1 222 ? -16.639 -9.391 16.891 1.00 64.38 222 ILE A CA 1
ATOM 1789 C C . ILE A 1 222 ? -17.613 -9.729 18.021 1.00 64.38 222 ILE A C 1
ATOM 1791 O O . ILE A 1 222 ? -17.222 -10.330 19.022 1.00 64.38 222 ILE A O 1
ATOM 1795 N N . ILE A 1 223 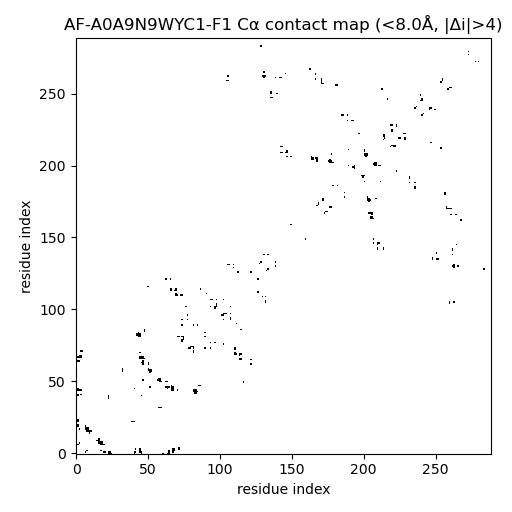? -18.893 -9.386 17.862 1.00 63.91 223 ILE A N 1
ATOM 1796 C CA . ILE A 1 223 ? -19.916 -9.632 18.873 1.00 63.91 223 ILE A CA 1
ATOM 1797 C C . ILE A 1 223 ? -20.390 -11.086 18.779 1.00 63.91 223 ILE A C 1
ATOM 1799 O O . ILE A 1 223 ? -21.101 -11.473 17.856 1.00 63.91 223 ILE A O 1
ATOM 1803 N N . ARG A 1 224 ? -20.100 -11.886 19.811 1.00 61.91 224 ARG A N 1
ATOM 1804 C CA . ARG A 1 224 ? -20.546 -13.294 19.894 1.00 61.91 224 ARG A CA 1
ATOM 1805 C C . ARG A 1 224 ? -22.074 -13.471 19.985 1.00 61.91 224 ARG A C 1
ATOM 1807 O O . ARG A 1 224 ? -22.579 -14.554 19.707 1.00 61.91 224 ARG A O 1
ATOM 1814 N N . SER A 1 225 ? -22.813 -12.436 20.393 1.00 62.44 225 SER A N 1
ATOM 1815 C CA . SER A 1 225 ? -24.276 -12.444 20.561 1.00 62.44 225 SER A CA 1
ATOM 1816 C C . SER A 1 225 ? -24.982 -11.631 19.468 1.00 62.44 225 SER A C 1
ATOM 1818 O O . SER A 1 225 ? -24.973 -10.399 19.502 1.00 62.44 225 SER A O 1
ATOM 1820 N N . LYS A 1 226 ? -25.678 -12.310 18.543 1.00 58.19 226 LYS A N 1
ATOM 1821 C CA . LYS A 1 226 ? -26.456 -11.668 17.460 1.00 58.19 226 LYS A CA 1
ATOM 1822 C C . LYS A 1 226 ? -27.473 -10.640 17.974 1.00 58.19 226 LYS A C 1
ATOM 1824 O O . LYS A 1 226 ? -27.643 -9.586 17.371 1.00 58.19 226 LYS A O 1
ATOM 1829 N N . THR A 1 227 ? -28.113 -10.908 19.112 1.00 58.56 227 THR A N 1
ATOM 1830 C CA . THR A 1 227 ? -29.110 -10.009 19.716 1.00 58.56 227 THR A CA 1
ATOM 1831 C C . THR A 1 227 ? -28.471 -8.726 20.258 1.00 58.56 227 THR A C 1
ATOM 1833 O O . THR A 1 227 ? -29.052 -7.647 20.169 1.00 58.56 227 THR A O 1
ATOM 1836 N N . THR A 1 228 ? -27.247 -8.822 20.787 1.00 61.19 228 THR A N 1
ATOM 1837 C CA . THR A 1 228 ? -26.474 -7.662 21.257 1.00 61.19 228 THR A CA 1
ATOM 1838 C C . THR A 1 228 ? -25.956 -6.843 20.074 1.00 61.19 228 THR A C 1
ATOM 1840 O O . THR A 1 228 ? -26.043 -5.619 20.102 1.00 61.19 228 THR A O 1
ATOM 1843 N N . ALA A 1 229 ? -25.504 -7.503 19.003 1.00 59.22 229 ALA A N 1
ATOM 1844 C CA . ALA A 1 229 ? -25.052 -6.842 17.780 1.00 59.22 229 ALA A CA 1
ATOM 1845 C C . ALA A 1 229 ? -26.165 -6.024 17.114 1.00 59.22 229 ALA A C 1
ATOM 1847 O O . ALA A 1 229 ? -25.964 -4.861 16.771 1.00 59.22 229 ALA A O 1
ATOM 1848 N N . GLN A 1 230 ? -27.367 -6.591 17.004 1.00 58.81 230 GLN A N 1
ATOM 1849 C CA . GLN A 1 230 ? -28.504 -5.925 16.364 1.00 58.81 230 GLN A CA 1
ATOM 1850 C C . GLN A 1 230 ? -29.003 -4.694 17.137 1.00 58.81 230 GLN A C 1
ATOM 1852 O O . GLN A 1 230 ? -29.338 -3.684 16.519 1.00 58.81 230 GLN A O 1
ATOM 1857 N N . ASN A 1 231 ? -29.011 -4.741 18.474 1.00 61.47 231 ASN A N 1
ATOM 1858 C CA . ASN A 1 231 ? -29.530 -3.648 19.305 1.00 61.47 231 ASN A CA 1
ATOM 1859 C C . ASN A 1 231 ? -28.562 -2.465 19.444 1.00 61.47 231 ASN A C 1
ATOM 1861 O O . ASN A 1 231 ? -29.007 -1.326 19.559 1.00 61.47 231 ASN A O 1
ATOM 1865 N N . VAL A 1 232 ? -27.249 -2.710 19.413 1.00 59.41 232 VAL A N 1
ATOM 1866 C CA . VAL A 1 232 ? -26.236 -1.642 19.496 1.00 59.41 232 VAL A CA 1
ATOM 1867 C C . VAL A 1 232 ? -26.146 -0.866 18.179 1.00 59.41 232 VAL A C 1
ATOM 1869 O O . VAL A 1 232 ? -25.901 0.333 18.190 1.00 59.41 232 VAL A O 1
ATOM 1872 N N . PHE A 1 233 ? -26.418 -1.516 17.042 1.00 58.50 233 PHE A N 1
ATOM 1873 C CA . PHE A 1 233 ? -26.127 -0.949 15.723 1.00 58.50 233 PHE A CA 1
ATOM 1874 C C . PHE A 1 233 ? -27.276 -0.262 14.995 1.00 58.50 233 PHE A C 1
ATOM 1876 O O . PHE A 1 233 ? -27.030 0.306 13.936 1.00 58.50 233 PHE A O 1
ATOM 1883 N N . ALA A 1 234 ? -28.512 -0.261 15.495 1.00 61.31 234 ALA A N 1
ATOM 1884 C CA . ALA A 1 234 ? -29.640 0.288 14.730 1.00 61.31 234 ALA A CA 1
ATOM 1885 C C . ALA A 1 234 ? -29.428 1.751 14.262 1.00 61.31 234 ALA A C 1
ATOM 1887 O O . ALA A 1 234 ? -29.882 2.123 13.178 1.00 61.31 234 ALA A O 1
ATOM 1888 N N . ASN A 1 235 ? -28.688 2.558 15.035 1.00 58.66 235 ASN A N 1
ATOM 1889 C CA . ASN A 1 235 ? -28.388 3.958 14.713 1.00 58.66 235 ASN A CA 1
ATOM 1890 C C . ASN A 1 235 ? -27.111 4.122 13.876 1.00 58.66 235 ASN A C 1
ATOM 1892 O O . ASN A 1 235 ? -27.133 4.822 12.868 1.00 58.66 235 ASN A O 1
ATOM 1896 N N . SER A 1 236 ? -26.022 3.436 14.221 1.00 56.53 236 SER A N 1
ATOM 1897 C CA . SER A 1 236 ? -24.749 3.486 13.485 1.00 56.53 236 SER A CA 1
ATOM 1898 C C . SER A 1 236 ? -24.902 2.885 12.092 1.00 56.53 236 SER A C 1
ATOM 1900 O O . SER A 1 236 ? -24.421 3.459 11.128 1.00 56.53 236 SER A O 1
ATOM 1902 N N . ARG A 1 237 ? -25.662 1.791 11.946 1.00 57.62 237 ARG A N 1
ATOM 1903 C CA . ARG A 1 237 ? -26.006 1.196 10.645 1.00 57.62 237 ARG A CA 1
ATOM 1904 C C . ARG A 1 237 ? -26.820 2.168 9.784 1.00 57.62 237 ARG A C 1
ATOM 1906 O O . ARG A 1 237 ? -26.608 2.230 8.586 1.00 57.62 237 ARG A O 1
ATOM 1913 N N . LYS A 1 238 ? -27.698 2.985 10.375 1.00 60.06 238 LYS A N 1
ATOM 1914 C CA . LYS A 1 238 ? -28.406 4.055 9.647 1.00 60.06 238 LYS A CA 1
ATOM 1915 C C . LYS A 1 238 ? -27.495 5.215 9.238 1.00 60.06 238 LYS A C 1
ATOM 1917 O O . LYS A 1 238 ? -27.695 5.771 8.168 1.00 60.06 238 LYS A O 1
ATOM 1922 N N . ILE A 1 239 ? -26.518 5.573 10.070 1.00 56.72 239 ILE A N 1
ATOM 1923 C CA . ILE A 1 239 ? -25.540 6.634 9.775 1.00 56.72 239 ILE A CA 1
ATOM 1924 C C . ILE A 1 239 ? -24.494 6.159 8.746 1.00 56.72 239 ILE A C 1
ATOM 1926 O O . ILE A 1 239 ? -24.008 6.960 7.957 1.00 56.72 239 ILE A O 1
ATOM 1930 N N . LEU A 1 240 ? -24.163 4.862 8.733 1.00 51.66 240 LEU A N 1
ATOM 1931 C CA . LEU A 1 240 ? -23.018 4.300 8.002 1.00 51.66 240 LEU A CA 1
ATOM 1932 C C . LEU A 1 240 ? -23.391 3.415 6.798 1.00 51.66 240 LEU A C 1
ATOM 1934 O O . LEU A 1 240 ? -22.571 3.246 5.903 1.00 51.66 240 LEU A O 1
ATOM 1938 N N . LEU A 1 241 ? -24.595 2.834 6.766 1.00 52.41 241 LEU A N 1
ATOM 1939 C CA . LEU A 1 241 ? -25.053 1.846 5.770 1.00 52.41 241 LEU A CA 1
ATOM 1940 C C . LEU A 1 241 ? -26.412 2.227 5.156 1.00 52.41 241 LEU A C 1
ATOM 1942 O O . LEU A 1 241 ? -27.209 1.358 4.812 1.00 52.41 241 LEU A O 1
ATOM 1946 N N . ALA A 1 242 ? -26.694 3.526 5.016 1.00 49.00 242 ALA A N 1
ATOM 1947 C CA . ALA A 1 242 ? -27.889 3.999 4.312 1.00 49.00 242 ALA A CA 1
ATOM 1948 C C . ALA A 1 242 ? -27.914 3.608 2.813 1.00 49.00 242 ALA A C 1
ATOM 1950 O O . ALA A 1 242 ? -28.968 3.707 2.191 1.00 49.00 242 ALA A O 1
ATOM 1951 N N . ASP A 1 243 ? -26.792 3.137 2.254 1.00 48.12 243 ASP A N 1
ATOM 1952 C CA . ASP A 1 243 ? -26.665 2.649 0.878 1.00 48.12 243 ASP A CA 1
ATOM 1953 C C . ASP A 1 243 ? -25.559 1.568 0.799 1.00 48.12 243 ASP A C 1
ATOM 1955 O O . ASP A 1 243 ? -24.500 1.717 1.415 1.00 48.12 243 ASP A O 1
ATOM 1959 N N . GLU A 1 244 ? -25.768 0.474 0.059 1.00 48.34 244 GLU A N 1
ATOM 1960 C CA . GLU A 1 244 ? -24.781 -0.616 -0.099 1.00 48.34 244 GLU A CA 1
ATOM 1961 C C . GLU A 1 244 ? -23.492 -0.136 -0.802 1.00 48.34 244 GLU A C 1
ATOM 1963 O O . GLU A 1 244 ? -22.411 -0.673 -0.553 1.00 48.34 244 GLU A O 1
ATOM 1968 N N . ASN A 1 245 ? -23.563 0.964 -1.564 1.00 53.34 245 ASN A N 1
ATOM 1969 C CA . ASN A 1 245 ? -22.407 1.649 -2.161 1.00 53.34 245 ASN A CA 1
ATOM 1970 C C . ASN A 1 245 ? -21.502 2.383 -1.138 1.00 53.34 245 ASN A C 1
ATOM 1972 O O . ASN A 1 245 ? -20.430 2.890 -1.489 1.00 53.34 245 ASN A O 1
ATOM 1976 N N . HIS A 1 246 ? -21.888 2.471 0.141 1.00 58.19 246 HIS A N 1
ATOM 1977 C CA . HIS A 1 246 ? -21.108 3.186 1.158 1.00 58.19 246 HIS A CA 1
ATOM 1978 C C . HIS A 1 246 ? -20.038 2.359 1.869 1.00 58.19 246 HIS A C 1
ATOM 1980 O O . HIS A 1 246 ? -19.155 2.961 2.466 1.00 58.19 246 HIS A O 1
ATOM 1986 N N . VAL A 1 247 ? -20.011 1.026 1.774 1.00 53.38 247 VAL A N 1
ATOM 1987 C CA . VAL A 1 247 ? -18.933 0.233 2.408 1.00 53.38 247 VAL A CA 1
ATOM 1988 C C . VAL A 1 247 ? -17.564 0.548 1.789 1.00 53.38 247 VAL A C 1
ATOM 1990 O O . VAL A 1 247 ? -16.560 0.663 2.496 1.00 53.38 247 VAL A O 1
ATOM 1993 N N . GLU A 1 248 ? -17.528 0.740 0.472 1.00 57.81 248 GLU A N 1
ATOM 1994 C CA . GLU A 1 248 ? -16.324 1.140 -0.257 1.00 57.81 248 GLU A CA 1
ATOM 1995 C C . GLU A 1 248 ? -15.952 2.597 0.046 1.00 57.81 248 GLU A C 1
ATOM 1997 O O . GLU A 1 248 ? -14.805 2.893 0.372 1.00 57.81 248 GLU A O 1
ATOM 2002 N N . THR A 1 249 ? -16.948 3.488 0.072 1.00 62.72 249 THR A N 1
ATOM 2003 C CA . THR A 1 249 ? -16.788 4.889 0.506 1.00 62.72 249 THR A CA 1
ATOM 2004 C C . THR A 1 249 ? -16.257 4.978 1.943 1.00 62.72 249 THR A C 1
ATOM 2006 O O . THR A 1 249 ? -15.445 5.842 2.268 1.00 62.72 249 THR A O 1
ATOM 2009 N N . TYR A 1 250 ? -16.670 4.049 2.802 1.00 66.06 250 TYR A N 1
ATOM 2010 C CA . TYR A 1 250 ? -16.287 3.968 4.198 1.00 66.06 250 TYR A CA 1
ATOM 2011 C C . TYR A 1 250 ? -14.853 3.470 4.360 1.00 66.06 250 TYR A C 1
ATOM 2013 O O . TYR A 1 250 ? -14.061 4.155 4.998 1.00 66.06 250 TYR A O 1
ATOM 2021 N N . LEU A 1 251 ? -14.460 2.353 3.741 1.00 62.56 251 LEU A N 1
ATOM 2022 C CA . LEU A 1 251 ? -13.053 1.930 3.768 1.00 62.56 251 LEU A CA 1
ATOM 2023 C C . LEU A 1 251 ? -12.147 3.008 3.195 1.00 62.56 251 LEU A C 1
ATOM 2025 O O . LEU A 1 251 ? -11.144 3.332 3.818 1.00 62.56 251 LEU A O 1
ATOM 2029 N N . LYS A 1 252 ? -12.568 3.631 2.092 1.00 64.50 252 LYS A N 1
ATOM 2030 C CA . LYS A 1 252 ? -11.889 4.788 1.519 1.00 64.50 252 LYS A CA 1
ATOM 2031 C C . LYS A 1 252 ? -11.780 5.936 2.521 1.00 64.50 252 LYS A C 1
ATOM 2033 O O . LYS A 1 252 ? -10.727 6.552 2.607 1.00 64.50 252 LYS A O 1
ATOM 2038 N N . SER A 1 253 ? -12.806 6.204 3.331 1.00 69.00 253 SER A N 1
ATOM 2039 C CA . SER A 1 253 ? -12.724 7.224 4.384 1.00 69.00 253 SER A CA 1
ATOM 2040 C C . SER A 1 253 ? -11.711 6.861 5.476 1.00 69.00 253 SER A C 1
ATOM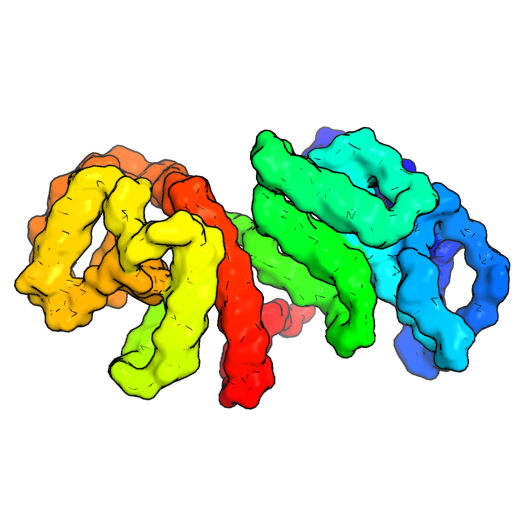 2042 O O . SER A 1 253 ? -10.941 7.724 5.877 1.00 69.00 253 SER A O 1
ATOM 2044 N N . TRP A 1 254 ? -11.621 5.595 5.897 1.00 73.31 254 TRP A N 1
ATOM 2045 C CA . TRP A 1 254 ? -10.656 5.177 6.921 1.00 73.31 254 TRP A CA 1
ATOM 2046 C C . TRP A 1 254 ? -9.235 5.105 6.390 1.00 73.31 254 TRP A C 1
ATOM 2048 O O . TRP A 1 254 ? -8.334 5.558 7.080 1.00 73.31 254 TRP A O 1
ATOM 2058 N N . THR A 1 255 ? -9.024 4.619 5.168 1.00 67.38 255 THR A N 1
ATOM 2059 C CA . THR A 1 255 ? -7.703 4.660 4.525 1.00 67.38 255 THR A CA 1
ATOM 2060 C C . THR A 1 255 ? -7.297 6.086 4.157 1.00 67.38 255 THR A C 1
ATOM 2062 O O . THR A 1 255 ? -6.113 6.361 4.030 1.00 67.38 255 THR A O 1
ATOM 2065 N N . ASN A 1 256 ? -8.246 7.018 4.015 1.00 71.75 256 ASN A N 1
ATOM 2066 C CA . ASN A 1 256 ? -7.942 8.440 3.847 1.00 71.75 256 ASN A CA 1
ATOM 2067 C C . ASN A 1 256 ? -7.591 9.126 5.173 1.00 71.75 256 ASN A C 1
ATOM 2069 O O . ASN A 1 256 ? -6.706 9.978 5.186 1.00 71.75 256 ASN A O 1
ATOM 2073 N N . ILE A 1 257 ? -8.287 8.785 6.264 1.00 78.50 257 ILE A N 1
ATOM 2074 C CA . ILE A 1 257 ? -8.011 9.313 7.610 1.00 78.50 257 ILE A CA 1
ATOM 2075 C C . ILE A 1 257 ? -6.689 8.741 8.135 1.00 78.50 257 ILE A C 1
ATOM 2077 O O . ILE A 1 257 ? -5.835 9.479 8.615 1.00 78.50 257 ILE A O 1
ATOM 2081 N N . PHE A 1 258 ? -6.509 7.430 8.004 1.00 84.12 258 PHE A N 1
ATOM 2082 C CA . PHE A 1 258 ? -5.344 6.672 8.445 1.00 84.12 258 PHE A CA 1
ATOM 2083 C C . PHE A 1 258 ? -4.597 6.149 7.222 1.00 84.12 258 PHE A C 1
ATOM 2085 O O . PHE A 1 258 ? -4.640 4.956 6.899 1.00 84.12 258 PHE A O 1
ATOM 2092 N N . LYS A 1 259 ? -3.946 7.074 6.511 1.00 79.19 259 LYS A N 1
ATOM 2093 C CA . LYS A 1 259 ? -3.183 6.754 5.302 1.00 79.19 259 LYS A CA 1
ATOM 2094 C C . LYS A 1 259 ? -2.163 5.657 5.586 1.00 79.19 259 LYS A C 1
ATOM 2096 O O . LYS A 1 259 ? -1.469 5.687 6.600 1.00 79.19 259 LYS A O 1
ATOM 2101 N N . ASN A 1 260 ? -2.081 4.701 4.664 1.00 80.50 260 ASN A N 1
ATOM 2102 C CA . ASN A 1 260 ? -1.051 3.661 4.634 1.00 80.50 260 ASN A CA 1
ATOM 2103 C C . ASN A 1 260 ? -1.086 2.683 5.823 1.00 80.50 260 ASN A C 1
ATOM 2105 O O . ASN A 1 260 ? -0.106 1.981 6.070 1.00 80.50 260 ASN A O 1
ATOM 2109 N N . ILE A 1 261 ? -2.199 2.601 6.567 1.00 87.12 261 ILE A N 1
ATOM 2110 C CA . ILE A 1 261 ? -2.343 1.635 7.668 1.00 87.12 261 ILE A CA 1
ATOM 2111 C C . ILE A 1 261 ? -2.120 0.192 7.209 1.00 87.12 261 ILE A C 1
ATOM 2113 O O . ILE A 1 261 ? -1.442 -0.582 7.881 1.00 87.12 261 ILE A O 1
ATOM 2117 N N . ASP A 1 262 ? -2.676 -0.163 6.059 1.00 86.12 262 ASP A N 1
ATOM 2118 C CA . ASP A 1 262 ? -2.540 -1.463 5.422 1.00 86.12 262 ASP A CA 1
ATOM 2119 C C . ASP A 1 262 ? -1.111 -1.722 4.953 1.00 86.12 262 ASP A C 1
ATOM 2121 O O . ASP A 1 262 ? -0.601 -2.817 5.171 1.00 86.12 262 ASP A O 1
ATOM 2125 N N . LEU A 1 263 ? -0.444 -0.708 4.400 1.00 85.00 263 LEU A N 1
ATOM 2126 C CA . LEU A 1 263 ? 0.962 -0.777 4.017 1.00 85.00 263 LEU A CA 1
ATOM 2127 C C . LEU A 1 263 ? 1.878 -1.033 5.216 1.00 85.00 263 LEU A C 1
ATOM 2129 O O . LEU A 1 263 ? 2.696 -1.951 5.186 1.00 85.00 263 LEU A O 1
ATOM 2133 N N . TYR A 1 264 ? 1.730 -0.255 6.291 1.00 87.12 264 TYR A N 1
ATOM 2134 C CA . TYR A 1 264 ? 2.548 -0.444 7.485 1.00 87.12 264 TYR A CA 1
ATOM 2135 C C . TYR A 1 264 ? 2.278 -1.799 8.128 1.00 87.12 264 TYR A C 1
ATOM 2137 O O . TYR A 1 264 ? 3.224 -2.513 8.445 1.00 87.12 264 TYR A O 1
ATOM 2145 N N . LEU A 1 265 ? 1.011 -2.197 8.262 1.00 87.88 265 LEU A N 1
ATOM 2146 C CA . LEU A 1 265 ? 0.676 -3.531 8.753 1.00 87.88 265 LEU A CA 1
ATOM 2147 C C . LEU A 1 265 ? 1.255 -4.624 7.854 1.00 87.88 265 LEU A C 1
ATOM 2149 O O . LEU A 1 265 ? 1.760 -5.606 8.375 1.00 87.88 265 LEU A O 1
ATOM 2153 N N . TYR A 1 266 ? 1.220 -4.472 6.531 1.00 85.69 266 TYR A N 1
ATOM 2154 C CA . TYR A 1 266 ? 1.786 -5.450 5.604 1.00 85.69 266 TYR A CA 1
ATOM 2155 C C . TYR A 1 266 ? 3.290 -5.630 5.801 1.00 85.69 266 TYR A C 1
ATOM 2157 O O . TYR A 1 266 ? 3.729 -6.763 5.971 1.00 85.69 266 TYR A O 1
ATOM 2165 N N . TYR A 1 267 ? 4.066 -4.543 5.827 1.00 79.44 267 TYR A N 1
ATOM 2166 C CA . TYR A 1 267 ? 5.518 -4.642 5.988 1.00 79.44 267 TYR A CA 1
ATOM 2167 C C . TYR A 1 267 ? 5.915 -5.172 7.363 1.00 79.44 267 TYR A C 1
ATOM 2169 O O . TYR A 1 267 ? 6.736 -6.077 7.447 1.00 79.44 267 TYR A O 1
ATOM 2177 N N . PHE A 1 268 ? 5.269 -4.699 8.433 1.00 78.50 268 PHE A N 1
ATOM 2178 C CA . PHE A 1 268 ? 5.530 -5.225 9.774 1.00 78.50 268 PHE A CA 1
ATOM 2179 C C . PHE A 1 268 ? 5.147 -6.702 9.903 1.00 78.50 268 PHE A C 1
ATOM 2181 O O . PHE A 1 268 ? 5.871 -7.470 10.526 1.00 78.50 268 PHE A O 1
ATOM 2188 N N . MET A 1 269 ? 4.026 -7.114 9.305 1.00 77.62 269 MET A N 1
ATOM 2189 C CA . MET A 1 269 ? 3.616 -8.517 9.308 1.00 77.62 269 MET A CA 1
ATOM 2190 C C . MET A 1 269 ? 4.501 -9.372 8.401 1.00 77.62 269 MET A C 1
ATOM 2192 O O . MET A 1 269 ? 4.641 -10.551 8.688 1.00 77.62 269 MET A O 1
ATOM 2196 N N . GLN A 1 270 ? 5.098 -8.834 7.331 1.00 73.19 270 GLN A N 1
ATOM 2197 C CA . GLN A 1 270 ? 6.149 -9.551 6.612 1.00 73.19 270 GLN A CA 1
ATOM 2198 C C . GLN A 1 270 ? 7.351 -9.727 7.530 1.00 73.19 270 GLN A C 1
ATOM 2200 O O . GLN A 1 270 ? 7.584 -10.850 7.960 1.00 73.19 270 GLN A O 1
ATOM 2205 N N . ASP A 1 271 ? 8.048 -8.647 7.885 1.00 66.31 271 ASP A N 1
ATOM 2206 C CA . ASP A 1 271 ? 9.354 -8.702 8.553 1.00 66.31 271 ASP A CA 1
ATOM 2207 C C . ASP A 1 271 ? 9.351 -9.562 9.829 1.00 66.31 271 ASP A C 1
ATOM 2209 O O . ASP A 1 271 ? 10.260 -10.362 10.035 1.00 66.31 271 ASP A O 1
ATOM 2213 N N . GLU A 1 272 ? 8.301 -9.469 10.647 1.00 62.06 272 GLU A N 1
ATOM 2214 C CA . GLU A 1 272 ? 8.229 -10.155 11.944 1.00 62.06 272 GLU A CA 1
ATOM 2215 C C . GLU A 1 272 ? 7.691 -11.603 11.834 1.00 62.06 272 GLU A C 1
ATOM 2217 O O . GLU A 1 272 ? 7.992 -12.452 12.679 1.00 62.06 272 GLU A O 1
ATOM 2222 N N . LEU A 1 273 ? 6.922 -11.936 10.780 1.00 58.69 273 LEU A N 1
ATOM 2223 C CA . LEU A 1 273 ? 6.460 -13.314 10.523 1.00 58.69 273 LEU A CA 1
ATOM 2224 C C . LEU A 1 273 ? 7.416 -14.110 9.631 1.00 58.69 273 LEU A C 1
ATOM 2226 O O . LEU A 1 273 ? 7.382 -15.342 9.688 1.00 58.69 273 LEU A O 1
ATOM 2230 N N . GLU A 1 274 ? 8.287 -13.450 8.852 1.00 52.59 274 GLU A N 1
ATOM 2231 C CA . GLU A 1 274 ? 9.373 -14.124 8.128 1.00 52.59 274 GLU A CA 1
ATOM 2232 C C . GLU A 1 274 ? 10.305 -14.866 9.101 1.00 52.59 274 GLU A C 1
ATOM 2234 O O . GLU A 1 274 ? 10.806 -15.939 8.763 1.00 52.59 274 GLU A O 1
ATOM 2239 N N . GLU A 1 275 ? 10.495 -14.332 10.312 1.00 45.91 275 GLU A N 1
ATOM 2240 C CA . GLU A 1 275 ? 11.372 -14.912 11.335 1.00 45.91 275 GLU A CA 1
ATOM 2241 C C . GLU A 1 275 ? 10.697 -15.999 12.188 1.00 45.91 275 GLU A C 1
ATOM 2243 O O . GLU A 1 275 ? 11.391 -16.843 12.759 1.00 45.91 275 GLU A O 1
ATOM 2248 N N . THR A 1 276 ? 9.360 -16.028 12.262 1.00 42.88 276 THR A N 1
ATOM 2249 C CA . THR A 1 276 ? 8.643 -16.840 13.263 1.00 42.88 276 THR A CA 1
ATOM 2250 C C . THR A 1 276 ? 7.644 -17.861 12.712 1.00 42.88 276 THR A C 1
ATOM 2252 O O . THR A 1 276 ? 7.399 -18.847 13.405 1.00 42.88 276 THR A O 1
ATOM 2255 N N . ASN A 1 277 ? 7.078 -17.720 11.499 1.00 43.69 277 ASN A N 1
ATOM 2256 C CA . ASN A 1 277 ? 5.976 -18.600 11.067 1.00 43.69 277 ASN A CA 1
ATOM 2257 C C . ASN A 1 277 ? 5.876 -18.871 9.550 1.00 43.69 277 ASN A C 1
ATOM 2259 O O . ASN A 1 277 ? 5.610 -17.990 8.737 1.00 43.69 277 ASN A O 1
ATOM 2263 N N . SER A 1 278 ? 5.938 -20.156 9.172 1.00 42.97 278 SER A N 1
ATOM 2264 C CA . SER A 1 278 ? 5.746 -20.627 7.784 1.00 42.97 278 SER A CA 1
ATOM 2265 C C . SER A 1 278 ? 4.290 -20.578 7.280 1.00 42.97 278 SER A C 1
ATOM 2267 O O . SER A 1 278 ? 4.055 -20.613 6.071 1.00 42.97 278 SER A O 1
ATOM 2269 N N . GLU A 1 279 ? 3.298 -20.457 8.172 1.00 45.66 279 GLU A N 1
ATOM 2270 C CA . GLU A 1 279 ? 1.875 -20.480 7.800 1.00 45.66 279 GLU A CA 1
ATOM 2271 C C . GLU A 1 279 ? 1.438 -19.239 7.007 1.00 45.66 279 GLU A C 1
ATOM 2273 O O . GLU A 1 279 ? 0.591 -19.356 6.120 1.00 45.66 279 GLU A O 1
ATOM 2278 N N . PHE A 1 280 ? 2.045 -18.069 7.240 1.00 42.97 280 PHE A N 1
ATOM 2279 C CA . PHE A 1 280 ? 1.635 -16.824 6.576 1.00 42.97 280 PHE A CA 1
ATOM 2280 C C . PHE A 1 280 ? 2.049 -16.763 5.093 1.00 42.97 280 PHE A C 1
ATOM 2282 O O . PHE A 1 280 ? 1.356 -16.163 4.272 1.00 42.97 280 PHE A O 1
ATOM 2289 N N . TYR A 1 281 ? 3.115 -17.465 4.697 1.00 40.59 281 TYR A N 1
ATOM 2290 C CA . TYR A 1 281 ? 3.574 -17.526 3.301 1.00 40.59 281 TYR A CA 1
ATOM 2291 C C . TYR A 1 281 ? 2.673 -18.357 2.381 1.00 40.59 281 TYR A C 1
ATOM 2293 O O . TYR A 1 281 ? 2.604 -18.105 1.173 1.00 40.59 281 TYR A O 1
ATOM 2301 N N . SER A 1 282 ? 1.918 -19.303 2.946 1.00 42.75 282 SER A N 1
ATOM 2302 C CA . SER A 1 282 ? 0.887 -20.037 2.200 1.00 42.75 282 SER A CA 1
ATOM 2303 C C . SER A 1 282 ? -0.284 -19.140 1.764 1.00 42.75 282 SER A C 1
ATOM 2305 O O . SER A 1 282 ? -1.064 -19.519 0.894 1.00 42.75 282 SER A O 1
ATOM 2307 N N . ILE A 1 283 ? -0.386 -17.931 2.334 1.00 44.09 283 ILE A N 1
ATOM 2308 C CA . ILE A 1 283 ? -1.533 -17.023 2.203 1.00 44.09 283 ILE A CA 1
ATOM 2309 C C . ILE A 1 283 ? -1.363 -16.024 1.045 1.00 44.09 283 ILE A C 1
ATOM 2311 O O . ILE A 1 283 ? -2.364 -15.549 0.508 1.00 44.09 283 ILE A O 1
ATOM 2315 N N . ASN A 1 284 ? -0.121 -15.740 0.637 1.00 39.66 284 ASN A N 1
ATOM 2316 C CA . ASN A 1 284 ? 0.208 -14.820 -0.464 1.00 39.66 284 ASN A CA 1
ATOM 2317 C C . ASN A 1 284 ? 0.775 -15.524 -1.705 1.00 39.66 284 ASN A C 1
ATOM 2319 O O . ASN A 1 284 ? 1.040 -14.874 -2.714 1.00 39.66 284 ASN A O 1
ATOM 2323 N N . SER A 1 285 ? 0.943 -16.846 -1.660 1.00 32.75 285 SER A N 1
ATOM 2324 C CA . SER A 1 285 ? 1.281 -17.607 -2.858 1.00 32.75 285 SER A CA 1
ATOM 2325 C C . SER A 1 285 ? 0.061 -17.631 -3.785 1.00 32.75 285 SER A C 1
ATOM 2327 O O . SER A 1 285 ? -1.013 -18.049 -3.340 1.00 32.75 285 SER A O 1
ATOM 2329 N N . PRO A 1 286 ? 0.180 -17.228 -5.064 1.00 30.58 286 PRO A N 1
ATOM 2330 C CA . PRO A 1 286 ? -0.837 -17.561 -6.047 1.00 30.58 286 PRO A CA 1
ATOM 2331 C C . PRO A 1 286 ? -1.026 -19.074 -5.980 1.00 30.58 286 PRO A C 1
ATOM 2333 O O . PRO A 1 286 ? -0.042 -19.819 -6.025 1.00 30.58 286 PRO A O 1
ATOM 2336 N N . SER A 1 287 ? -2.265 -19.541 -5.825 1.00 28.22 287 SER A N 1
ATOM 2337 C CA . SER A 1 287 ? -2.569 -20.953 -6.038 1.00 28.22 287 SER A CA 1
ATOM 2338 C C . SER A 1 287 ? -1.950 -21.336 -7.377 1.00 28.22 287 SER A C 1
ATOM 2340 O O . SER A 1 287 ? -2.314 -20.737 -8.391 1.00 28.22 287 SER A O 1
ATOM 2342 N N . ARG A 1 288 ? -0.976 -22.253 -7.363 1.00 27.31 288 ARG A N 1
ATOM 2343 C CA . ARG A 1 288 ? -0.403 -22.822 -8.582 1.00 27.31 288 ARG A CA 1
ATOM 2344 C C . ARG A 1 288 ? -1.561 -23.427 -9.378 1.00 27.31 288 ARG A C 1
ATOM 2346 O O . ARG A 1 288 ? -2.041 -24.498 -9.017 1.00 27.31 288 ARG A O 1
ATOM 2353 N N . TYR A 1 289 ? -2.016 -22.701 -10.389 1.00 27.69 289 TYR A N 1
ATOM 2354 C CA . TYR A 1 289 ? -2.774 -23.220 -11.517 1.00 27.69 289 TYR A CA 1
ATOM 2355 C C . TYR A 1 289 ? -1.831 -23.242 -12.712 1.00 27.69 289 TYR A C 1
ATOM 2357 O O . TYR A 1 289 ? -1.091 -22.244 -12.880 1.00 27.69 289 TYR A O 1
#

Secondary structure (DSSP, 8-state):
----GGGEEEPTTS-EEE---TT-----TTS-----S---PPTTTSPPGGGS-TTT----HHHHHHHHHHHHHHHHHH----TT--HHHHHHHHHHHHHTTSS-HHHHHHHHHHH--SSS---HHHHHTSGGG--HHHHHHHHHHHHHHHHHH-SS-HHHHHHHHHHHHHHSTT-S-GGGGS-HHHHHHHHHHHHH-SSPPPTT-HHHHHHHHHHHH-GGGT-S-HHHHHHHHHHHHHHH-SSTTHHHHHHHHHHHHSTTHHHHHHHHHHHHHHTT-TTGGGGTSPP--

InterPro domains:
  IPR000719 Protein kinase domain [PS50011] (1-133)
  IPR011009 Protein kinase-like domain superfamily [SSF56112] (2-78)

pLDDT: mean 72.2, std 16.52, range [27.31, 94.56]

Nearest PDB structures (foldseek):
  3lj0-assembly1_A  TM=6.810E-01  e=2.907E-06  Saccharomyces cerevisiae
  6xdf-assembly3_B  TM=7.060E-01  e=2.085E-05  Homo sapiens
  3sdj-assembly1_D  TM=7.037E-01  e=5.453E-05  Saccharomyces cerevisiae S288C
  4oav-assembly1_D  TM=6.134E-01  e=5.746E-04  Homo sapiens

Organism: NCBI:txid315576

Radius of gyration: 22.88 Å; Cα contacts (8 Å, |Δi|>4): 250; chains: 1; bounding box: 63×42×58 Å

Sequence (289 aa):
MDISTKNILIDKNGNARLSDFGEAEINIINSTIKYRQNHRQTIGYGGFKNAYNMSDRKINPFFIDICSIGKVFIKILLDIEADNQEEGTLVASLNTAKEIGTVTDAEVELVLFFLESSKKRCDITAICSNPVFWQHEKTYKFLEKVYLYYTRHTSDDELLHAISSKIMSKIIPGEKSWQSFVQREISEEIKKFNNLDRAKIEFSSVFGLVKAIIYIRCPDTIIRSKTTAQNVFANSRKILLADENHVETYLKSWTNIFKNIDLYLYYFMQDELEETNSEFYSINSPSRY

Solvent-accessible surface area (backbone atoms only — not comparable to full-atom values): 17298 Å² total; per-residue (Å²): 85,51,49,44,69,89,29,47,44,69,47,100,85,69,49,78,41,84,49,75,67,86,63,59,76,88,79,57,90,91,59,78,85,77,87,70,97,80,73,85,44,54,85,37,37,53,43,57,76,76,59,48,43,85,88,72,78,63,65,57,67,70,54,29,34,42,28,11,48,25,41,40,50,46,28,70,72,68,73,43,83,49,54,76,58,54,68,70,56,54,52,48,51,47,51,53,34,37,75,76,62,74,41,50,70,56,58,48,52,52,35,46,65,34,59,68,80,84,87,71,83,85,45,66,68,59,61,73,62,36,60,86,75,50,52,73,68,55,51,49,56,48,49,54,49,53,46,56,52,49,71,75,61,68,91,81,47,65,63,61,54,51,51,26,53,56,48,38,51,69,54,41,67,96,56,76,47,64,56,82,77,46,59,66,69,60,48,52,50,53,52,55,48,42,75,75,41,91,78,61,68,42,52,71,34,46,64,22,48,48,45,48,58,45,38,72,76,41,39,71,82,70,39,92,44,69,71,60,41,57,69,71,34,65,61,56,45,56,75,60,54,78,44,88,76,30,59,61,56,46,51,51,49,48,47,63,69,36,50,52,53,65,46,52,50,50,54,54,53,44,67,61,32,75,79,72,48,77,70,66,61,68,72,74,52,75,79,90,122

Foldseek 3Di:
DAQAPVQWDQDPVRDTDGHDCVQPDDDDVPDDPDDDPDRPYDAALFAAVLCQPVVPRDHDVVLRVLLSVLQRLLCVQPVDRSGPDHPVVSLVSLVVCCVVPSDDVLSSVLSCLSNDDDDDDSDVLVSCLAPVNDDLVRLLVLLLVVLVVVVVDDDPPPLQVVLFQVLLCVQPPPDQFLLVLDDPVLSVLLVVVQVVDPDHQDRRGLSSVSVSLCCLLPVVSPDVDPVVSVVSCPVSCVVQVVDVVRNSVVSVSSCVSRPCSSNSSVVSCCVVCVVPHPPVVVVSDDPDD

Mean predicted aligned error: 11.82 Å